Protein AF-0000000069278355 (afdb_homodimer)

Secondary structure (DSSP, 8-state):
----------------------------S--PPPPS-BS-EEEEETTEEEEE--B-SS-B---EEEEETTTTEEEE----S--PPS-BS-EEEEETTEEEEEEEE-SS-EEEEEEEEETTTTEEEE----SBSPPPS-BS-EEEEETTEEEEEEEESSSEEEEEEEEETTTTEEEEPP-TT----/----------------------------S--PPPPS-BS-EEEEETTEEEEE--B-SS-B---EEEEETTTTEEEE----S--PPS-BS-EEEEETTEEEEEEEE-SS-EEEEEEEEETTTTEEEE----SBSPPPS-BS-EEEEETTEEEEEEEESSSEEEEEEEEETTTTEEEEPP-TT----

Organism: Polarella glacialis (NCBI:txid89957)

Sequence (370 aa):
TGAEAEMEVDDGDCGKSSINQWSLVKQTGGCLPPKQRSLHAGIVVGDCLYIFGGYDGSNRVNDFFKFSFKASKWSQLNVAGASPSARDRHVVVNHADKIYIFAGYDGNNRVNDFWQYDTEHEVWTTVEATLGNPPTPRHSHSGVEYDGSMYIFAGYDGNYRSDFHRYNFSQRKWSIVPVKGAVPKTGAEAEMEVDDGDCGKSSINQWSLVKQTGGCLPPKQRSLHAGIVVGDCLYIFGGYDGSNRVNDFFKFSFKASKWSQLNVAGASPSARDRHVVVNHADKIYIFAGYDGNNRVNDFWQYDTEHEVWTTVEATLGNPPTPRHSHSGVEYDGSMYIFAGYDGNYRSDFHRYNFSQRKWSIVPVKGAVPK

Foldseek 3Di:
DDPPPPPPPCPDDPDPPPPPPPPPPPPPQCLDDDAAFPQWEWDDFDQKIKIAWGGRPDATDGWIWI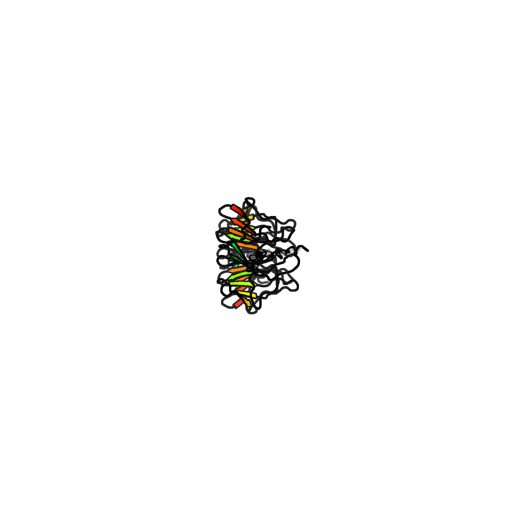AGNVVRTIGTQDAPDDDDARFGQWYWEDDPRKIKIAWGGHPPATDGWIWIADPVVGHIDTQPQPAEDHDARFGNWYWYDDDQKIKTAWGCHPDTGGWIKIAHNVVSHIYTDDDPPPPDD/DDPPPPPPPCPDDPPPPPPPPPPPPPPPQCLDDDAAFPQWEWDDFDQKIKIAWGGRPDATDGWIWIAGNVVRTIGTQDAPDDDDARFGQWYWEDDPRKIKIAWGGHPPATDGWIWIADPVVGHIDTQPQPAEDHDARFGNWYWYDDDQKIKTAWGCHPDTGGWIKIAHNVVSHIYTDDDPPPPDD

Structure (mmCIF, N/CA/C/O backbone):
data_AF-0000000069278355-model_v1
#
loop_
_entity.id
_entity.type
_entity.pdbx_description
1 polymer 'Leucine-zipper-like transcriptional regulator 1'
#
loop_
_atom_site.group_PDB
_atom_site.id
_atom_site.type_symbol
_atom_site.label_atom_id
_atom_site.label_alt_id
_atom_site.label_comp_id
_atom_site.label_asym_id
_atom_site.label_entity_id
_atom_site.label_seq_id
_atom_site.pdbx_PDB_ins_code
_atom_site.Cartn_x
_atom_site.Cartn_y
_atom_site.Cartn_z
_atom_site.occupancy
_atom_site.B_iso_or_equiv
_atom_site.auth_seq_id
_atom_site.auth_comp_id
_atom_site.auth_asym_id
_atom_site.auth_atom_id
_atom_site.pdbx_PDB_model_num
ATOM 1 N N . THR A 1 1 ? 15.453 -97.938 -19.625 1 27.56 1 THR A N 1
ATOM 2 C CA . THR A 1 1 ? 16.203 -96.688 -19.75 1 27.56 1 THR A CA 1
ATOM 3 C C . THR A 1 1 ? 15.484 -95.75 -20.703 1 27.56 1 THR A C 1
ATOM 5 O O . THR A 1 1 ? 16.094 -94.75 -21.172 1 27.56 1 THR A O 1
ATOM 8 N N . GLY A 1 2 ? 14.117 -95.562 -20.609 1 28.69 2 GLY A N 1
ATOM 9 C CA . GLY A 1 2 ? 13.18 -94.875 -21.5 1 28.69 2 GLY A CA 1
ATOM 10 C C . GLY A 1 2 ? 13.359 -93.375 -21.531 1 28.69 2 GLY A C 1
ATOM 11 O O . GLY A 1 2 ? 13.57 -92.75 -20.484 1 28.69 2 GLY A O 1
ATOM 12 N N . ALA A 1 3 ? 13.805 -92.688 -22.656 1 32.28 3 ALA A N 1
ATOM 13 C CA . ALA A 1 3 ? 14.242 -91.375 -23.141 1 32.28 3 ALA A CA 1
ATOM 14 C C . ALA A 1 3 ? 13.125 -90.312 -23.047 1 32.28 3 ALA A C 1
ATOM 16 O O . ALA A 1 3 ? 12.203 -90.312 -23.859 1 32.28 3 ALA A O 1
ATOM 17 N N . GLU A 1 4 ? 12.531 -90 -21.859 1 30.2 4 GLU A N 1
ATOM 18 C CA . GLU A 1 4 ? 11.414 -89.062 -21.75 1 30.2 4 GLU A CA 1
ATOM 19 C C . GLU A 1 4 ? 11.797 -87.625 -22.266 1 30.2 4 GLU A C 1
ATOM 21 O O . GLU A 1 4 ? 12.75 -87.062 -21.766 1 30.2 4 GLU A O 1
ATOM 26 N N . ALA A 1 5 ? 11.602 -87.312 -23.562 1 32.34 5 ALA A N 1
ATOM 27 C CA . ALA A 1 5 ? 11.898 -86.125 -24.344 1 32.34 5 ALA A CA 1
ATOM 28 C C . ALA A 1 5 ? 11.164 -84.938 -23.797 1 32.34 5 ALA A C 1
ATOM 30 O O . ALA A 1 5 ? 9.93 -84.875 -23.844 1 32.34 5 ALA A O 1
ATOM 31 N N . GLU A 1 6 ? 11.586 -84.312 -22.625 1 30.86 6 GLU A N 1
ATOM 32 C CA . GLU A 1 6 ? 10.969 -83.188 -21.953 1 30.86 6 GLU A CA 1
ATOM 33 C C . GLU A 1 6 ? 10.922 -81.938 -22.875 1 30.86 6 GLU A C 1
ATOM 35 O O . GLU A 1 6 ? 11.945 -81.562 -23.438 1 30.86 6 GLU A O 1
ATOM 40 N N . MET A 1 7 ? 9.812 -81.75 -23.609 1 27.75 7 MET A N 1
ATOM 41 C CA . MET A 1 7 ? 9.547 -80.688 -24.562 1 27.75 7 MET A CA 1
ATOM 42 C C . MET A 1 7 ? 9.703 -79.312 -23.906 1 27.75 7 MET A C 1
ATOM 44 O O . MET A 1 7 ? 9.055 -79.062 -22.891 1 27.75 7 MET A O 1
ATOM 48 N N . GLU A 1 8 ? 10.883 -78.625 -23.891 1 29.77 8 GLU A N 1
ATOM 49 C CA . GLU A 1 8 ? 11.227 -77.312 -23.375 1 29.77 8 GLU A CA 1
ATOM 50 C C . GLU A 1 8 ? 10.422 -76.25 -24.094 1 29.77 8 GLU A C 1
ATOM 52 O O . GLU A 1 8 ? 10.516 -76.062 -25.312 1 29.77 8 GLU A O 1
ATOM 57 N N . VAL A 1 9 ? 9.125 -76.062 -23.781 1 31.91 9 VAL A N 1
ATOM 58 C CA . VAL A 1 9 ? 8.289 -75.062 -24.391 1 31.91 9 VAL A CA 1
ATOM 59 C C . VAL A 1 9 ? 8.922 -73.688 -24.188 1 31.91 9 VAL A C 1
ATOM 61 O O . VAL A 1 9 ? 9.32 -73.312 -23.062 1 31.91 9 VAL A O 1
ATOM 64 N N . ASP A 1 10 ? 9.633 -73.125 -25.172 1 27.3 10 ASP A N 1
ATOM 65 C CA . ASP A 1 10 ? 10.25 -71.812 -25.312 1 27.3 10 ASP A CA 1
ATOM 66 C C . ASP A 1 10 ? 9.211 -70.688 -25.156 1 27.3 10 ASP A C 1
ATOM 68 O O . ASP A 1 10 ? 8.359 -70.5 -26.031 1 27.3 10 ASP A O 1
ATOM 72 N N . ASP A 1 11 ? 8.453 -70.625 -24.125 1 30.23 11 ASP A N 1
ATOM 73 C CA . ASP A 1 11 ? 7.445 -69.562 -24.016 1 30.23 11 ASP A CA 1
ATOM 74 C C . ASP A 1 11 ? 8.055 -68.188 -24.281 1 30.23 11 ASP A C 1
ATOM 76 O O . ASP A 1 11 ? 8.969 -67.75 -23.578 1 30.23 11 ASP A O 1
ATOM 80 N N . GLY A 1 12 ? 8.211 -67.812 -25.578 1 27.48 12 GLY A N 1
ATOM 81 C CA . GLY A 1 12 ? 8.688 -66.562 -26.156 1 27.48 12 GLY A CA 1
ATOM 82 C C . GLY A 1 12 ? 8.289 -65.312 -25.344 1 27.48 12 GLY A C 1
ATOM 83 O O . GLY A 1 12 ? 7.469 -65.438 -24.438 1 27.48 12 GLY A O 1
ATOM 84 N N . ASP A 1 13 ? 8.516 -64.125 -26.016 1 27.75 13 ASP A N 1
ATOM 85 C CA . ASP A 1 13 ? 8.844 -62.688 -25.891 1 27.75 13 ASP A CA 1
ATOM 86 C C . ASP A 1 13 ? 7.621 -61.875 -25.453 1 27.75 13 ASP A C 1
ATOM 88 O O . ASP A 1 13 ? 6.641 -61.781 -26.188 1 27.75 13 ASP A O 1
ATOM 92 N N . CYS A 1 14 ? 7.078 -62.062 -24.281 1 27.67 14 CYS A N 1
ATOM 93 C CA . CYS A 1 14 ? 6.055 -61.156 -23.766 1 27.67 14 CYS A CA 1
ATOM 94 C C . CYS A 1 14 ? 6.34 -59.719 -24.172 1 27.67 14 CYS A C 1
ATOM 96 O O . CYS A 1 14 ? 7.457 -59.219 -24 1 27.67 14 CYS A O 1
ATOM 98 N N . GLY A 1 15 ? 5.566 -59.125 -25.141 1 31.34 15 GLY A N 1
ATOM 99 C CA . GLY A 1 15 ? 5.363 -57.75 -25.578 1 31.34 15 GLY A CA 1
ATOM 100 C C . GLY A 1 15 ? 5.43 -56.75 -24.438 1 31.34 15 GLY A C 1
ATOM 101 O O . GLY A 1 15 ? 4.672 -56.875 -23.469 1 31.34 15 GLY A O 1
ATOM 102 N N . LYS A 1 16 ? 6.637 -56.25 -24.078 1 33.38 16 LYS A N 1
ATOM 103 C CA . LYS A 1 16 ? 6.859 -55.125 -23.188 1 33.38 16 LYS A CA 1
ATOM 104 C C . LYS A 1 16 ? 5.863 -54 -23.469 1 33.38 16 LYS A C 1
ATOM 106 O O . LYS A 1 16 ? 5.809 -53.469 -24.578 1 33.38 16 LYS A O 1
ATOM 111 N N . SER A 1 17 ? 4.633 -54.062 -22.984 1 33.22 17 SER A N 1
ATOM 112 C CA . SER A 1 17 ? 3.734 -52.938 -22.922 1 33.22 17 SER A CA 1
ATOM 113 C C . SER A 1 17 ? 4.484 -51.656 -22.531 1 33.22 17 SER A C 1
ATOM 115 O O . SER A 1 17 ? 5.234 -51.656 -21.547 1 33.22 17 SER A O 1
ATOM 117 N N . SER A 1 18 ? 4.863 -50.812 -23.5 1 33.56 18 SER A N 1
ATOM 118 C CA . SER A 1 18 ? 5.301 -49.438 -23.312 1 33.56 18 SER A CA 1
ATOM 119 C C . SER A 1 18 ? 4.441 -48.719 -22.281 1 33.56 18 SER A C 1
ATOM 121 O O . SER A 1 18 ? 3.268 -48.438 -22.531 1 33.56 18 SER A O 1
ATOM 123 N N . ILE A 1 19 ? 4.508 -49.062 -21.016 1 32.47 19 ILE A N 1
ATOM 124 C CA . ILE A 1 19 ? 3.979 -48.125 -20.016 1 32.47 19 ILE A CA 1
ATOM 125 C C . ILE A 1 19 ? 4.238 -46.688 -20.438 1 32.47 19 ILE A C 1
ATOM 127 O O . ILE A 1 19 ? 5.387 -46.312 -20.641 1 32.47 19 ILE A O 1
ATOM 131 N N . ASN A 1 20 ? 3.357 -46.125 -21.266 1 34.84 20 ASN A N 1
ATOM 132 C CA . ASN A 1 20 ? 3.273 -44.688 -21.422 1 34.84 20 ASN A CA 1
ATOM 133 C C . ASN A 1 20 ? 3.549 -43.969 -20.109 1 34.84 20 ASN A C 1
ATOM 135 O O . ASN A 1 20 ? 2.787 -44.094 -19.156 1 34.84 20 ASN A O 1
ATOM 139 N N . GLN A 1 21 ? 4.754 -44.031 -19.703 1 32.97 21 GLN A N 1
ATOM 140 C CA . GLN A 1 21 ? 5.117 -43.062 -18.641 1 32.97 21 GLN A CA 1
ATOM 141 C C . GLN A 1 21 ? 4.441 -41.719 -18.859 1 32.97 21 GLN A C 1
ATOM 143 O O . GLN A 1 21 ? 4.727 -41.031 -19.844 1 32.97 21 GLN A O 1
ATOM 148 N N . TRP A 1 22 ? 3.133 -41.625 -18.734 1 34.38 22 TRP A N 1
ATOM 149 C CA . TRP A 1 22 ? 2.629 -40.25 -18.5 1 34.38 22 TRP A CA 1
ATOM 150 C C . TRP A 1 22 ? 3.643 -39.438 -17.734 1 34.38 22 TRP A C 1
ATOM 152 O O . TRP A 1 22 ? 3.953 -39.719 -16.578 1 34.38 22 TRP A O 1
ATOM 162 N N . SER A 1 23 ? 4.758 -39.156 -18.375 1 33.38 23 SER A N 1
ATOM 163 C CA . SER A 1 23 ? 5.578 -38.094 -17.797 1 33.38 23 SER A CA 1
ATOM 164 C C . SER A 1 23 ? 4.715 -37.062 -17.078 1 33.38 23 SER A C 1
ATOM 166 O O . SER A 1 23 ? 3.777 -36.531 -17.656 1 33.38 23 SER A O 1
ATOM 168 N N . LEU A 1 24 ? 4.34 -37.281 -15.867 1 35.91 24 LEU A N 1
ATOM 169 C CA . LEU A 1 24 ? 3.994 -36.062 -15.117 1 35.91 24 LEU A CA 1
ATOM 170 C C . LEU A 1 24 ? 4.707 -34.844 -15.672 1 35.91 24 LEU A C 1
ATOM 172 O O . LEU A 1 24 ? 5.926 -34.719 -15.531 1 35.91 24 LEU A O 1
ATOM 176 N N . VAL A 1 25 ? 4.449 -34.5 -16.859 1 36 25 VAL A N 1
ATOM 177 C CA . VAL A 1 25 ? 4.895 -33.156 -17.25 1 36 25 VAL A CA 1
ATOM 178 C C . VAL A 1 25 ? 4.922 -32.25 -16.016 1 36 25 VAL A C 1
ATOM 180 O O . VAL A 1 25 ? 3.895 -32.031 -15.367 1 36 25 VAL A O 1
ATOM 183 N N . LYS A 1 26 ? 5.941 -32.312 -15.258 1 38.66 26 LYS A N 1
ATOM 184 C CA . LYS A 1 26 ? 6.203 -31.203 -14.352 1 38.66 26 LYS A CA 1
ATOM 185 C C . LYS A 1 26 ? 5.656 -29.906 -14.914 1 38.66 26 LYS A C 1
ATOM 187 O O . LYS A 1 26 ? 6.016 -29.5 -16.031 1 38.66 26 LYS A O 1
ATOM 192 N N . GLN A 1 27 ? 4.406 -29.703 -14.945 1 38.72 27 GLN A N 1
ATOM 193 C CA . GLN A 1 27 ? 4.016 -28.328 -15.25 1 38.72 27 GLN A CA 1
ATOM 194 C C . GLN A 1 27 ? 5.113 -27.344 -14.852 1 38.72 27 GLN A C 1
ATOM 196 O O . GLN A 1 27 ? 5.266 -27.016 -13.672 1 38.72 27 GLN A O 1
ATOM 201 N N . THR A 1 28 ? 6.305 -27.484 -15.312 1 40.38 28 THR A N 1
ATOM 202 C CA . THR A 1 28 ? 7.492 -26.672 -15.094 1 40.38 28 THR A CA 1
ATOM 203 C C . THR A 1 28 ? 7.109 -25.203 -14.906 1 40.38 28 THR A C 1
ATOM 205 O O . THR A 1 28 ? 7.785 -24.469 -14.18 1 40.38 28 THR A O 1
ATOM 208 N N . GLY A 1 29 ? 6.617 -24.516 -16.047 1 48.16 29 GLY A N 1
ATOM 209 C CA . GLY A 1 29 ? 6.418 -23.078 -15.922 1 48.16 29 GLY A CA 1
ATOM 210 C C . GLY A 1 29 ? 5.457 -22.703 -14.812 1 48.16 29 GLY A C 1
ATOM 211 O O . GLY A 1 29 ? 4.266 -23 -14.891 1 48.16 29 GLY A O 1
ATOM 212 N N . GLY A 1 30 ? 5.859 -22.922 -13.648 1 52.53 30 GLY A N 1
ATOM 213 C CA . GLY A 1 30 ? 5.234 -23 -12.336 1 52.53 30 GLY A CA 1
ATOM 214 C C . GLY A 1 30 ? 4.105 -22 -12.156 1 52.53 30 GLY A C 1
ATOM 215 O O . GLY A 1 30 ? 4.344 -20.797 -12.109 1 52.53 30 GLY A O 1
ATOM 216 N N . CYS A 1 31 ? 3.008 -22.234 -12.773 1 71.19 31 CYS A N 1
ATOM 217 C CA . CYS A 1 31 ? 1.721 -21.562 -12.648 1 71.19 31 CYS A CA 1
ATOM 218 C C . CYS A 1 31 ? 1.221 -21.609 -11.203 1 71.19 31 CYS A C 1
ATOM 220 O O . CYS A 1 31 ? 0.016 -21.547 -10.961 1 71.19 31 CYS A O 1
ATOM 222 N N . LEU A 1 32 ? 2.168 -21.719 -10.344 1 85.06 32 LEU A N 1
ATOM 223 C CA . LEU A 1 32 ? 1.691 -21.797 -8.969 1 85.06 32 LEU A CA 1
ATOM 224 C C . LEU A 1 32 ? 1.562 -20.391 -8.367 1 85.06 32 LEU A C 1
ATOM 226 O O . LEU A 1 32 ? 2.428 -19.547 -8.57 1 85.06 32 LEU A O 1
ATOM 230 N N . PRO A 1 33 ? 0.496 -20.203 -7.746 1 93.19 33 PRO A N 1
ATOM 231 C CA . PRO A 1 33 ? 0.317 -18.922 -7.051 1 93.19 33 PRO A CA 1
ATOM 232 C C . PRO A 1 33 ? 1.274 -18.75 -5.875 1 93.19 33 PRO A C 1
ATOM 234 O O . PRO A 1 33 ? 1.894 -19.734 -5.43 1 93.19 33 PRO A O 1
ATOM 237 N N . PRO A 1 34 ? 1.515 -17.547 -5.512 1 96.5 34 PRO A N 1
ATOM 238 C CA . PRO A 1 34 ? 2.297 -17.344 -4.289 1 96.5 34 PRO A CA 1
ATOM 239 C C . PRO A 1 34 ? 1.729 -18.109 -3.098 1 96.5 34 PRO A C 1
ATOM 241 O O . PRO A 1 34 ? 0.508 -18.234 -2.965 1 96.5 34 PRO A O 1
ATOM 244 N N . LYS A 1 35 ? 2.564 -18.562 -2.215 1 96.88 35 LYS A N 1
ATOM 245 C CA . LYS A 1 35 ? 2.143 -19.172 -0.962 1 96.88 35 LYS A CA 1
ATOM 246 C C . LYS A 1 35 ? 1.562 -18.141 -0.003 1 96.88 35 LYS A C 1
ATOM 248 O O . LYS A 1 35 ? 1.644 -16.938 -0.258 1 96.88 35 LYS A O 1
ATOM 253 N N . GLN A 1 36 ? 1.014 -18.672 1.086 1 98.56 36 GLN A N 1
ATOM 254 C CA . GLN A 1 36 ? 0.403 -17.781 2.074 1 98.56 36 GLN A CA 1
ATOM 255 C C . GLN A 1 36 ? 1.396 -16.734 2.557 1 98.56 36 GLN A C 1
ATOM 257 O O . GLN A 1 36 ? 2.582 -17.016 2.725 1 98.56 36 GLN A O 1
ATOM 262 N N . ARG A 1 37 ? 0.881 -15.508 2.781 1 98.88 37 ARG A N 1
ATOM 263 C CA . ARG A 1 37 ? 1.774 -14.453 3.238 1 98.88 37 ARG A CA 1
ATOM 264 C C . ARG A 1 37 ? 0.985 -13.242 3.729 1 98.88 37 ARG A C 1
ATOM 266 O O . ARG A 1 37 ? -0.207 -13.117 3.439 1 98.88 37 ARG A O 1
ATOM 273 N N . SER A 1 38 ? 1.614 -12.406 4.43 1 98.88 38 SER A N 1
ATOM 274 C CA . SER A 1 38 ? 1.156 -11.086 4.836 1 98.88 38 SER A CA 1
ATOM 275 C C . SER A 1 38 ? 2.27 -10.047 4.707 1 98.88 38 SER A C 1
ATOM 277 O O . SER A 1 38 ? 3.432 -10.406 4.496 1 98.88 38 SER A O 1
ATOM 279 N N . LEU A 1 39 ? 1.903 -8.781 4.672 1 98.88 39 LEU A N 1
ATOM 280 C CA . LEU A 1 39 ? 2.85 -7.672 4.754 1 98.88 39 LEU A CA 1
ATOM 281 C C . LEU A 1 39 ? 3.75 -7.633 3.525 1 98.88 39 LEU A C 1
ATOM 283 O O . LEU A 1 39 ? 4.875 -7.133 3.59 1 98.88 39 LEU A O 1
ATOM 287 N N . HIS A 1 40 ? 3.271 -8.281 2.402 1 98.94 40 HIS A N 1
ATOM 288 C CA . HIS A 1 40 ? 3.881 -8.141 1.083 1 98.94 40 HIS A CA 1
ATOM 289 C C . HIS A 1 40 ? 3.391 -6.875 0.382 1 98.94 40 HIS A C 1
ATOM 291 O O . HIS A 1 40 ? 2.477 -6.207 0.867 1 98.94 40 HIS A O 1
ATOM 297 N N . ALA A 1 41 ? 4.027 -6.523 -0.66 1 98.81 41 ALA A N 1
ATOM 298 C CA . ALA A 1 41 ? 3.576 -5.395 -1.469 1 98.81 41 ALA A CA 1
ATOM 299 C C . ALA A 1 41 ? 3.127 -5.855 -2.852 1 98.81 41 ALA A C 1
ATOM 301 O O . ALA A 1 41 ? 3.676 -6.812 -3.402 1 98.81 41 ALA A O 1
ATOM 302 N N . GLY A 1 42 ? 2.131 -5.234 -3.406 1 98.88 42 GLY A N 1
ATOM 303 C CA . GLY A 1 42 ? 1.609 -5.508 -4.734 1 98.88 42 GLY A CA 1
ATOM 304 C C . GLY A 1 42 ? 1.394 -4.254 -5.562 1 98.88 42 GLY A C 1
ATOM 305 O O . GLY A 1 42 ? 1.004 -3.211 -5.027 1 98.88 42 GLY A O 1
ATOM 306 N N . ILE A 1 43 ? 1.598 -4.387 -6.855 1 98.88 43 ILE A N 1
ATOM 307 C CA . ILE A 1 43 ? 1.435 -3.246 -7.754 1 98.88 43 ILE A CA 1
ATOM 308 C C . ILE A 1 43 ? 1.008 -3.732 -9.133 1 98.88 43 ILE A C 1
ATOM 310 O O . ILE A 1 43 ? 1.406 -4.816 -9.57 1 98.88 43 ILE A O 1
ATOM 314 N N . VAL A 1 44 ? 0.188 -2.936 -9.773 1 98.88 44 VAL A N 1
ATOM 315 C CA . VAL A 1 44 ? -0.18 -3.205 -11.164 1 98.88 44 VAL A CA 1
ATOM 316 C C . VAL A 1 44 ? 0.725 -2.412 -12.102 1 98.88 44 VAL A C 1
ATOM 318 O O . VAL A 1 44 ? 0.942 -1.215 -11.898 1 98.88 44 VAL A O 1
ATOM 321 N N . VAL A 1 45 ? 1.284 -3.039 -13.039 1 98.75 45 VAL A N 1
ATOM 322 C CA . VAL A 1 45 ? 1.978 -2.434 -14.172 1 98.75 45 VAL A CA 1
ATOM 323 C C . VAL A 1 45 ? 1.45 -3.025 -15.477 1 98.75 45 VAL A C 1
ATOM 325 O O . VAL A 1 45 ? 1.558 -4.23 -15.711 1 98.75 45 VAL A O 1
ATOM 328 N N . GLY A 1 46 ? 0.951 -2.145 -16.312 1 97.5 46 GLY A N 1
ATOM 329 C CA . GLY A 1 46 ? 0.246 -2.658 -17.484 1 97.5 46 GLY A CA 1
ATOM 330 C C . GLY A 1 46 ? -0.917 -3.562 -17.125 1 97.5 46 GLY A C 1
ATOM 331 O O . GLY A 1 46 ? -1.798 -3.174 -16.344 1 97.5 46 GLY A O 1
ATOM 332 N N . ASP A 1 47 ? -0.943 -4.82 -17.688 1 98 47 ASP A N 1
ATOM 333 C CA . ASP A 1 47 ? -2.045 -5.754 -17.469 1 98 47 ASP A CA 1
ATOM 334 C C . ASP A 1 47 ? -1.644 -6.867 -16.5 1 98 47 ASP A C 1
ATOM 336 O O . ASP A 1 47 ? -2.182 -7.973 -16.562 1 98 47 ASP A O 1
ATOM 340 N N . CYS A 1 48 ? -0.677 -6.48 -15.648 1 98.56 48 CYS A N 1
ATOM 341 C CA . CYS A 1 48 ? -0.196 -7.516 -14.742 1 98.56 48 CYS A CA 1
ATOM 342 C C . CYS A 1 48 ? -0.125 -6.996 -13.312 1 98.56 48 CYS A C 1
ATOM 344 O O . CYS A 1 48 ? 0.19 -5.828 -13.086 1 98.56 48 CYS A O 1
ATOM 346 N N . LEU A 1 49 ? -0.416 -7.91 -12.406 1 98.69 49 LEU A N 1
ATOM 347 C CA . LEU A 1 49 ? -0.161 -7.699 -10.992 1 98.69 49 LEU A CA 1
ATOM 348 C C . LEU A 1 49 ? 1.167 -8.328 -10.578 1 98.69 49 LEU A C 1
ATOM 350 O O . LEU A 1 49 ? 1.442 -9.484 -10.906 1 98.69 49 LEU A O 1
ATOM 354 N N . TYR A 1 50 ? 1.988 -7.539 -9.891 1 98.81 50 TYR A N 1
ATOM 355 C CA . TYR A 1 50 ? 3.242 -8.039 -9.328 1 98.81 50 TYR A CA 1
ATOM 356 C C . TYR A 1 50 ? 3.188 -8.062 -7.809 1 98.81 50 TYR A C 1
ATOM 358 O O . TYR A 1 50 ? 2.707 -7.117 -7.18 1 98.81 50 TYR A O 1
ATOM 366 N N . ILE A 1 51 ? 3.602 -9.141 -7.211 1 98.69 51 ILE A N 1
ATOM 367 C CA . ILE A 1 51 ? 3.639 -9.328 -5.766 1 98.69 51 ILE A CA 1
ATOM 368 C C . ILE A 1 51 ? 5.062 -9.648 -5.32 1 98.69 51 ILE A C 1
ATOM 370 O O . ILE A 1 51 ? 5.703 -10.547 -5.879 1 98.69 51 ILE A O 1
ATOM 374 N N . PHE A 1 52 ? 5.582 -8.961 -4.332 1 98.75 52 PHE A N 1
ATOM 375 C CA . PHE A 1 52 ? 6.93 -9.219 -3.846 1 98.75 52 PHE A CA 1
ATOM 376 C C . PHE A 1 52 ? 6.945 -9.328 -2.326 1 98.75 52 PHE A C 1
ATOM 378 O O . PHE A 1 52 ? 6.367 -8.492 -1.631 1 98.75 52 PHE A O 1
ATOM 385 N N . GLY A 1 53 ? 7.598 -10.344 -1.847 1 98.81 53 GLY A N 1
ATOM 386 C CA . GLY A 1 53 ? 8.008 -10.461 -0.457 1 98.81 53 GLY A CA 1
ATOM 387 C C . GLY A 1 53 ? 6.855 -10.734 0.486 1 98.81 53 GLY A C 1
ATOM 388 O O . GLY A 1 53 ? 5.875 -11.383 0.103 1 98.81 53 GLY A O 1
ATOM 389 N N . GLY A 1 54 ? 7.055 -10.359 1.743 1 98.88 54 GLY A N 1
ATOM 390 C CA . GLY A 1 54 ? 6.102 -10.602 2.814 1 98.88 54 GLY A CA 1
ATOM 391 C C . GLY A 1 54 ? 6.59 -11.609 3.83 1 98.88 54 GLY A C 1
ATOM 392 O O . GLY A 1 54 ? 7.777 -11.945 3.861 1 98.88 54 GLY A O 1
ATOM 393 N N . TYR A 1 55 ? 5.699 -11.898 4.641 1 98.88 55 TYR A N 1
ATOM 394 C CA . TYR A 1 55 ? 5.922 -12.867 5.711 1 98.88 55 TYR A CA 1
ATOM 395 C C . TYR A 1 55 ? 4.977 -14.055 5.582 1 98.88 55 TYR A C 1
ATOM 397 O O . TYR A 1 55 ? 3.756 -13.875 5.523 1 98.88 55 TYR A O 1
ATOM 405 N N . ASP A 1 56 ? 5.52 -15.281 5.617 1 98.25 56 ASP A N 1
ATOM 406 C CA . ASP A 1 56 ? 4.688 -16.438 5.281 1 98.25 56 ASP A CA 1
ATOM 407 C C . ASP A 1 56 ? 4.25 -17.188 6.543 1 98.25 56 ASP A C 1
ATOM 409 O O . ASP A 1 56 ? 3.689 -18.281 6.461 1 98.25 56 ASP A O 1
ATOM 413 N N . GLY A 1 57 ? 4.484 -16.609 7.676 1 98 57 GLY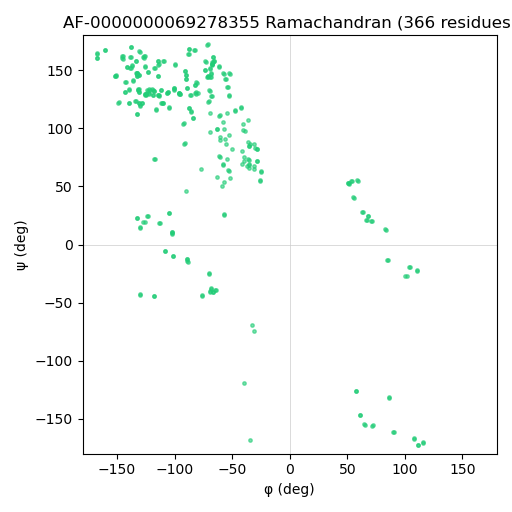 A N 1
ATOM 414 C CA . GLY A 1 57 ? 4.156 -17.234 8.945 1 98 57 GLY A CA 1
ATOM 415 C C . GLY A 1 57 ? 5.371 -17.781 9.672 1 98 57 GLY A C 1
ATOM 416 O O . GLY A 1 57 ? 5.324 -18.016 10.883 1 98 57 GLY A O 1
ATOM 417 N N . SER A 1 58 ? 6.422 -17.984 8.945 1 97.81 58 SER A N 1
ATOM 418 C CA . SER A 1 58 ? 7.66 -18.5 9.516 1 97.81 58 SER A CA 1
ATOM 419 C C . SER A 1 58 ? 8.859 -17.641 9.094 1 97.81 58 SER A C 1
ATOM 421 O O . SER A 1 58 ? 9.719 -17.328 9.914 1 97.81 58 SER A O 1
ATOM 423 N N . ASN A 1 59 ? 8.859 -17.297 7.863 1 97.5 59 ASN A N 1
ATOM 424 C CA . ASN A 1 59 ? 9.984 -16.547 7.301 1 97.5 59 ASN A CA 1
ATOM 425 C C . ASN A 1 59 ? 9.516 -15.359 6.473 1 97.5 59 ASN A C 1
ATOM 427 O O . ASN A 1 59 ? 8.43 -15.398 5.879 1 97.5 59 ASN A O 1
ATOM 431 N N . ARG A 1 60 ? 10.375 -14.312 6.539 1 98.69 60 ARG A N 1
ATOM 432 C CA . ARG A 1 60 ? 10.258 -13.359 5.438 1 98.69 60 ARG A CA 1
ATOM 433 C C . ARG A 1 60 ? 10.719 -13.977 4.125 1 98.69 60 ARG A C 1
ATOM 435 O O . ARG A 1 60 ? 11.648 -14.789 4.109 1 98.69 60 ARG A O 1
ATOM 442 N N . VAL A 1 61 ? 10.117 -13.562 3.041 1 98.44 61 VAL A N 1
ATOM 443 C CA . VAL A 1 61 ? 10.445 -14.156 1.75 1 98.44 61 VAL A CA 1
ATOM 444 C C . VAL A 1 61 ? 10.789 -13.055 0.749 1 98.44 61 VAL A C 1
ATOM 446 O O . VAL A 1 61 ? 10.484 -11.883 0.978 1 98.44 61 VAL A O 1
ATOM 449 N N . ASN A 1 62 ? 11.453 -13.438 -0.316 1 98.25 62 ASN A N 1
ATOM 450 C CA . ASN A 1 62 ? 11.766 -12.492 -1.384 1 98.25 62 ASN A CA 1
ATOM 451 C C . ASN A 1 62 ? 11.312 -13.016 -2.744 1 98.25 62 ASN A C 1
ATOM 453 O O . ASN A 1 62 ? 11.859 -12.617 -3.777 1 98.25 62 ASN A O 1
ATOM 457 N N . ASP A 1 63 ? 10.406 -13.969 -2.727 1 97.56 63 ASP A N 1
ATOM 458 C CA . ASP A 1 63 ? 9.898 -14.43 -4.016 1 97.56 63 ASP A CA 1
ATOM 459 C C . ASP A 1 63 ? 9.078 -13.328 -4.699 1 97.56 63 ASP A C 1
ATOM 461 O O . ASP A 1 63 ? 8.641 -12.383 -4.047 1 97.56 63 ASP A O 1
ATOM 465 N N . PHE A 1 64 ? 9.039 -13.445 -5.941 1 98.06 64 PHE A N 1
ATOM 466 C CA . PHE A 1 64 ? 8.477 -12.438 -6.832 1 98.06 64 PHE A CA 1
ATOM 467 C C . PHE A 1 64 ? 7.578 -13.086 -7.879 1 98.06 64 PHE A C 1
ATOM 469 O O . PHE A 1 64 ? 8.008 -14 -8.586 1 98.06 64 PHE A O 1
ATOM 476 N N . PHE A 1 65 ? 6.293 -12.617 -7.91 1 97.75 65 PHE A N 1
ATOM 477 C CA . PHE A 1 65 ? 5.309 -13.242 -8.781 1 97.75 65 PHE A CA 1
ATOM 478 C C . PHE A 1 65 ? 4.648 -12.203 -9.68 1 97.75 65 PHE A C 1
ATOM 480 O O . PHE A 1 65 ? 4.57 -11.023 -9.328 1 97.75 65 PHE A O 1
ATOM 487 N N . LYS A 1 66 ? 4.238 -12.695 -10.742 1 97.75 66 LYS A N 1
ATOM 488 C CA . LYS A 1 66 ? 3.432 -11.938 -11.695 1 97.75 66 LYS A CA 1
ATOM 489 C C . LYS A 1 66 ? 2.117 -12.648 -11.984 1 97.75 66 LYS A C 1
ATOM 491 O O . LYS A 1 66 ? 2.094 -13.875 -12.172 1 97.75 66 LYS A O 1
ATOM 496 N N . PHE A 1 67 ? 1.04 -11.914 -11.938 1 97.81 67 PHE A N 1
ATOM 497 C CA . PHE A 1 67 ? -0.253 -12.398 -12.406 1 97.81 67 PHE A CA 1
ATOM 498 C C . PHE A 1 67 ? -0.688 -11.664 -13.664 1 97.81 67 PHE A C 1
ATOM 500 O O . PHE A 1 67 ? -0.838 -10.445 -13.656 1 97.81 67 PHE A O 1
ATOM 507 N N . SER A 1 68 ? -0.917 -12.445 -14.734 1 97.25 68 SER A N 1
ATOM 508 C CA . SER A 1 68 ? -1.493 -11.883 -15.953 1 97.25 68 SER A CA 1
ATOM 509 C C . SER A 1 68 ? -3.018 -11.859 -15.883 1 97.25 68 SER A C 1
ATOM 511 O O . SER A 1 68 ? -3.658 -12.914 -15.859 1 97.25 68 SER A O 1
ATOM 513 N N . PHE A 1 69 ? -3.58 -10.664 -15.859 1 97.06 69 PHE A N 1
ATOM 514 C CA . PHE A 1 69 ? -5.031 -10.555 -15.781 1 97.06 69 PHE A CA 1
ATOM 515 C C . PHE A 1 69 ? -5.684 -11.148 -17.016 1 97.06 69 PHE A C 1
ATOM 517 O O . PHE A 1 69 ? -6.738 -11.781 -16.938 1 97.06 69 PHE A O 1
ATOM 524 N N . LYS A 1 70 ? -5.082 -10.922 -18.109 1 95.56 70 LYS A N 1
ATOM 525 C CA . LYS A 1 70 ? -5.629 -11.438 -19.359 1 95.56 70 LYS A CA 1
ATOM 526 C C . LYS A 1 70 ? -5.57 -12.961 -19.391 1 95.56 70 LYS A C 1
ATOM 528 O O . LYS A 1 70 ? -6.547 -13.617 -19.781 1 95.56 70 LYS A O 1
ATOM 533 N N . ALA A 1 71 ? -4.477 -13.508 -18.922 1 94.19 71 ALA A N 1
ATOM 534 C CA . ALA A 1 71 ? -4.297 -14.953 -18.969 1 94.19 71 ALA A CA 1
ATOM 535 C C . ALA A 1 71 ? -4.852 -15.625 -17.719 1 94.19 71 ALA A C 1
ATOM 537 O O . ALA A 1 71 ? -5.008 -16.844 -17.688 1 94.19 71 ALA A O 1
ATOM 538 N N . SER A 1 72 ? -5.145 -14.867 -16.75 1 94.62 72 SER A N 1
ATOM 539 C CA . SER A 1 72 ? -5.566 -15.383 -15.453 1 94.62 72 SER A CA 1
ATOM 540 C C . SER A 1 72 ? -4.586 -16.422 -14.93 1 94.62 72 SER A C 1
ATOM 542 O O . SER A 1 72 ? -4.992 -17.516 -14.539 1 94.62 72 SER A O 1
ATOM 544 N N . LYS A 1 73 ? -3.326 -16 -14.906 1 95.31 73 LYS A N 1
ATOM 545 C CA . LYS A 1 73 ? -2.275 -16.953 -14.555 1 95.31 73 LYS A CA 1
ATOM 546 C C . LYS A 1 73 ? -1.184 -16.281 -13.719 1 95.31 73 LYS A C 1
ATOM 548 O O . LYS A 1 73 ? -0.775 -15.164 -14.008 1 95.31 73 LYS A O 1
ATOM 553 N N . TRP A 1 74 ? -0.769 -17.078 -12.734 1 96.5 74 TRP A N 1
ATOM 554 C CA . TRP A 1 74 ? 0.401 -16.703 -11.953 1 96.5 74 TRP A CA 1
ATOM 555 C C . TRP A 1 74 ? 1.678 -17.266 -12.57 1 96.5 74 TRP A C 1
ATOM 557 O O . TRP A 1 74 ? 1.683 -18.375 -13.094 1 96.5 74 TRP A O 1
ATOM 567 N N . SER A 1 75 ? 2.74 -16.5 -12.43 1 94.88 75 SER A N 1
ATOM 568 C CA . SER A 1 75 ? 4.094 -16.953 -12.734 1 94.88 75 SER A CA 1
ATOM 569 C C . SER A 1 75 ? 5.09 -16.453 -11.695 1 94.88 75 SER A C 1
ATOM 571 O O . SER A 1 75 ? 5.035 -15.281 -11.281 1 94.88 75 SER A O 1
ATOM 573 N N . GLN A 1 76 ? 5.891 -17.375 -11.273 1 95.25 76 GLN A N 1
ATOM 574 C CA . GLN A 1 76 ? 6.992 -16.922 -10.438 1 95.25 76 GLN A CA 1
ATOM 575 C C . GLN A 1 76 ? 8.133 -16.344 -11.281 1 95.25 76 GLN A C 1
ATOM 577 O O . GLN A 1 76 ? 8.555 -16.969 -12.258 1 95.25 76 GLN A O 1
ATOM 582 N N . LEU A 1 77 ? 8.57 -15.188 -10.906 1 95.56 77 LEU A N 1
ATOM 583 C CA . LEU A 1 77 ? 9.68 -14.547 -11.617 1 95.56 77 LEU A CA 1
ATOM 584 C C . LEU A 1 77 ? 11.008 -14.898 -10.969 1 95.56 77 LEU A C 1
ATOM 586 O O . LEU A 1 77 ? 11.305 -14.445 -9.852 1 95.56 77 LEU A O 1
ATOM 590 N N . ASN A 1 78 ? 11.703 -15.766 -11.602 1 90.5 78 ASN A N 1
ATOM 591 C CA . ASN A 1 78 ? 13.039 -16.125 -11.148 1 90.5 78 ASN A CA 1
ATOM 592 C C . ASN A 1 78 ? 14.109 -15.258 -11.805 1 90.5 78 ASN A C 1
ATOM 594 O O . ASN A 1 78 ? 14.703 -15.656 -12.805 1 90.5 78 ASN A O 1
ATOM 598 N N . VAL A 1 79 ? 14.359 -14.188 -11.234 1 87.5 79 VAL A N 1
ATOM 599 C CA . VAL A 1 79 ? 15.25 -13.203 -11.828 1 87.5 79 VAL A CA 1
ATOM 600 C C . VAL A 1 79 ? 16.703 -13.523 -11.453 1 87.5 79 VAL A C 1
ATOM 602 O O . VAL A 1 79 ? 17.016 -13.711 -10.273 1 87.5 79 VAL A O 1
ATOM 605 N N . ALA A 1 80 ? 17.469 -13.57 -12.461 1 88.38 80 ALA A N 1
ATOM 606 C CA . ALA A 1 80 ? 18.891 -13.844 -12.242 1 88.38 80 ALA A CA 1
ATOM 607 C C . ALA A 1 80 ? 19.594 -12.633 -11.641 1 88.38 80 ALA A C 1
ATOM 609 O O . ALA A 1 80 ? 19.203 -11.492 -11.891 1 88.38 80 ALA A O 1
ATOM 610 N N . GLY A 1 81 ? 20.625 -12.883 -10.867 1 91.88 81 GLY A N 1
ATOM 611 C CA . GLY A 1 81 ? 21.422 -11.805 -10.312 1 91.88 81 GLY A CA 1
ATOM 612 C C . GLY A 1 81 ? 20.922 -11.328 -8.961 1 91.88 81 GLY A C 1
ATOM 613 O O . GLY A 1 81 ? 20.234 -12.062 -8.258 1 91.88 81 GLY A O 1
ATOM 614 N N . ALA A 1 82 ? 21.375 -10.133 -8.641 1 94.56 82 ALA A N 1
ATOM 615 C CA . ALA A 1 82 ? 21.016 -9.578 -7.34 1 94.56 82 ALA A CA 1
ATOM 616 C C . ALA A 1 82 ? 19.547 -9.188 -7.297 1 94.56 82 ALA A C 1
ATOM 618 O O . ALA A 1 82 ? 18.969 -8.781 -8.312 1 94.56 82 ALA A O 1
ATOM 619 N N . SER A 1 83 ? 18.938 -9.344 -6.188 1 97.12 83 SER A N 1
ATOM 620 C CA . SER A 1 83 ? 17.562 -8.977 -5.926 1 97.12 83 SER A CA 1
ATOM 621 C C . SER A 1 83 ? 17.375 -8.492 -4.492 1 97.12 83 SER A C 1
ATOM 623 O O . SER A 1 83 ? 18.25 -8.695 -3.646 1 97.12 83 SER A O 1
ATOM 625 N N . PRO A 1 84 ? 16.281 -7.812 -4.262 1 97.88 84 PRO A N 1
ATOM 626 C CA . PRO A 1 84 ? 16.062 -7.41 -2.869 1 97.88 84 PRO A CA 1
ATOM 627 C C . PRO A 1 84 ? 16.031 -8.602 -1.912 1 97.88 84 PRO A C 1
ATOM 629 O O . PRO A 1 84 ? 15.555 -9.68 -2.277 1 97.88 84 PRO A O 1
ATOM 632 N N . SER A 1 85 ? 16.484 -8.398 -0.731 1 97.88 85 SER A N 1
ATOM 633 C CA . SER A 1 85 ? 16.422 -9.43 0.301 1 97.88 85 SER A CA 1
ATOM 634 C C . SER A 1 85 ? 14.977 -9.727 0.702 1 97.88 85 SER A C 1
ATOM 636 O O . SER A 1 85 ? 14.078 -8.93 0.43 1 97.88 85 SER A O 1
ATOM 638 N N . ALA A 1 86 ? 14.859 -10.891 1.31 1 98.69 86 ALA A N 1
ATOM 639 C CA . ALA A 1 86 ? 13.57 -11.172 1.944 1 98.69 86 ALA A CA 1
ATOM 640 C C . ALA A 1 86 ? 13.18 -10.062 2.91 1 98.69 86 ALA A C 1
ATOM 642 O O . ALA A 1 86 ? 14.008 -9.578 3.682 1 98.69 86 ALA A O 1
ATOM 643 N N . ARG A 1 87 ? 11.867 -9.656 2.818 1 98.94 87 ARG A N 1
ATOM 644 C CA . ARG A 1 87 ? 11.461 -8.539 3.672 1 98.94 87 ARG A CA 1
ATOM 645 C C . ARG A 1 87 ? 9.945 -8.406 3.709 1 98.94 87 ARG A C 1
ATOM 647 O O . ARG A 1 87 ? 9.25 -8.969 2.859 1 98.94 87 ARG A O 1
ATOM 654 N N . ASP A 1 88 ? 9.477 -7.746 4.676 1 98.94 88 ASP A N 1
ATOM 655 C CA . ASP A 1 88 ? 8.086 -7.309 4.766 1 98.94 88 ASP A CA 1
ATOM 656 C C . ASP A 1 88 ? 8 -5.828 5.121 1 98.94 88 ASP A C 1
ATOM 658 O O . ASP A 1 88 ? 9.023 -5.164 5.285 1 98.94 88 ASP A O 1
ATOM 662 N N . ARG A 1 89 ? 6.785 -5.27 4.941 1 98.94 89 ARG A N 1
ATOM 663 C CA . ARG A 1 89 ? 6.473 -3.9 5.34 1 98.94 89 ARG A CA 1
ATOM 664 C C . ARG A 1 89 ? 7.316 -2.896 4.562 1 98.94 89 ARG A C 1
ATOM 666 O O . ARG A 1 89 ? 7.73 -1.872 5.109 1 98.94 89 ARG A O 1
ATOM 673 N N . HIS A 1 90 ? 7.742 -3.236 3.311 1 98.94 90 HIS A N 1
ATOM 674 C CA . HIS A 1 90 ? 8.297 -2.32 2.32 1 98.94 90 HIS A CA 1
ATOM 675 C C . HIS A 1 90 ? 7.191 -1.695 1.471 1 98.94 90 HIS A C 1
ATOM 677 O O . HIS A 1 90 ? 6.031 -2.104 1.554 1 98.94 90 HIS A O 1
ATOM 683 N N . VAL A 1 91 ? 7.539 -0.655 0.692 1 98.81 91 VAL A N 1
ATOM 684 C CA . VAL A 1 91 ? 6.57 -0.09 -0.243 1 98.81 91 VAL A CA 1
ATOM 685 C C . VAL A 1 91 ? 6.98 -0.429 -1.676 1 98.81 91 VAL A C 1
ATOM 687 O O . VAL A 1 91 ? 8.141 -0.747 -1.938 1 98.81 91 VAL A O 1
ATOM 690 N N . VAL A 1 92 ? 6.02 -0.382 -2.529 1 98.94 92 VAL A N 1
ATOM 691 C CA . VAL A 1 92 ? 6.207 -0.567 -3.963 1 98.94 92 VAL A CA 1
ATOM 692 C C . VAL A 1 92 ? 5.492 0.546 -4.727 1 98.94 92 VAL A C 1
ATOM 694 O O . VAL A 1 92 ? 4.387 0.951 -4.355 1 98.94 92 VAL A O 1
ATOM 697 N N . VAL A 1 93 ? 6.152 1.126 -5.695 1 98.88 93 VAL A N 1
ATOM 698 C CA . VAL A 1 93 ? 5.523 2.094 -6.59 1 98.88 93 VAL A CA 1
ATOM 699 C C . VAL A 1 93 ? 5.887 1.771 -8.039 1 98.88 93 VAL A C 1
ATOM 701 O O . VAL A 1 93 ? 6.824 1.014 -8.297 1 98.88 93 VAL A O 1
ATOM 704 N N . ASN A 1 94 ? 5.086 2.244 -8.906 1 98.81 94 ASN A N 1
ATOM 705 C CA . ASN A 1 94 ? 5.344 2.188 -10.344 1 98.81 94 ASN A CA 1
ATOM 706 C C . ASN A 1 94 ? 5.719 3.559 -10.898 1 98.81 94 ASN A C 1
ATOM 708 O O . ASN A 1 94 ? 5.059 4.555 -10.602 1 98.81 94 ASN A O 1
ATOM 712 N N . HIS A 1 95 ? 6.781 3.613 -11.625 1 98.56 95 HIS A N 1
ATOM 713 C CA . HIS A 1 95 ? 7.168 4.789 -12.398 1 98.56 95 HIS A CA 1
ATOM 714 C C . HIS A 1 95 ? 7.719 4.391 -13.766 1 98.56 95 HIS A C 1
ATOM 716 O O . HIS A 1 95 ? 8.664 3.605 -13.852 1 98.56 95 HIS A O 1
ATOM 722 N N . ALA A 1 96 ? 7.051 4.914 -14.82 1 97.69 96 ALA A N 1
ATOM 723 C CA . ALA A 1 96 ? 7.484 4.676 -16.188 1 97.69 96 ALA A CA 1
ATOM 724 C C . ALA A 1 96 ? 7.586 3.18 -16.484 1 97.69 96 ALA A C 1
ATOM 726 O O . ALA A 1 96 ? 8.586 2.715 -17.031 1 97.69 96 ALA A O 1
ATOM 727 N N . ASP A 1 97 ? 6.684 2.373 -16.016 1 97.5 97 ASP A N 1
ATOM 728 C CA . ASP A 1 97 ? 6.508 0.948 -16.281 1 97.5 97 ASP A CA 1
ATOM 729 C C . ASP A 1 97 ? 7.609 0.129 -15.609 1 97.5 97 ASP A C 1
ATOM 731 O O . ASP A 1 97 ? 7.895 -0.995 -16.031 1 97.5 97 ASP A O 1
ATOM 735 N N . LYS A 1 98 ? 8.195 0.736 -14.656 1 98.5 98 LYS A N 1
ATOM 736 C CA . LYS A 1 98 ? 9.133 0.019 -13.797 1 98.5 98 LYS A CA 1
ATOM 737 C C . LYS A 1 98 ? 8.602 -0.081 -12.367 1 98.5 98 LYS A C 1
ATOM 739 O O . LYS A 1 98 ? 7.781 0.739 -11.945 1 98.5 98 LYS A O 1
ATOM 744 N N . ILE A 1 99 ? 9.078 -1.094 -11.711 1 98.81 99 ILE A N 1
ATOM 745 C CA . ILE A 1 99 ? 8.664 -1.32 -10.328 1 98.81 99 ILE A CA 1
ATOM 746 C C . ILE A 1 99 ? 9.789 -0.931 -9.383 1 98.81 99 ILE A C 1
ATOM 748 O O . ILE A 1 99 ? 10.945 -1.318 -9.586 1 98.81 99 ILE A O 1
ATOM 752 N N . TYR A 1 100 ? 9.461 -0.154 -8.375 1 98.81 100 TYR A N 1
ATOM 753 C CA . TYR A 1 100 ? 10.438 0.261 -7.379 1 98.81 100 TYR A CA 1
ATOM 754 C C . TYR A 1 100 ? 10.039 -0.226 -5.988 1 98.81 100 TYR A C 1
ATOM 756 O O . TYR A 1 100 ? 8.883 -0.09 -5.586 1 98.81 100 TYR A O 1
ATOM 764 N N . ILE A 1 101 ? 10.93 -0.778 -5.281 1 98.69 101 ILE A N 1
ATOM 765 C CA . ILE A 1 101 ? 10.742 -1.234 -3.906 1 98.69 101 ILE A CA 1
ATOM 766 C C . ILE A 1 101 ? 11.688 -0.471 -2.979 1 98.69 101 ILE A C 1
ATOM 768 O O . ILE A 1 101 ? 12.875 -0.329 -3.27 1 98.69 101 ILE A O 1
ATOM 772 N N . PHE A 1 102 ? 11.148 0.001 -1.933 1 98.62 102 PHE A N 1
ATOM 773 C CA . PHE A 1 102 ? 11.969 0.77 -1.003 1 98.62 102 PHE A CA 1
ATOM 774 C C . PHE A 1 102 ? 11.766 0.281 0.427 1 98.62 102 PHE A C 1
ATOM 776 O O . PHE A 1 102 ? 10.633 0.077 0.867 1 98.62 102 PHE A O 1
ATOM 783 N N . ALA A 1 103 ? 12.922 0.028 1.157 1 98.62 103 ALA A N 1
ATOM 784 C CA . ALA A 1 103 ? 13.031 -0.179 2.6 1 98.62 103 ALA A CA 1
ATOM 785 C C . ALA A 1 103 ? 12.305 -1.451 3.027 1 98.62 103 ALA A C 1
ATOM 787 O O . ALA A 1 103 ? 12.328 -2.455 2.312 1 98.62 103 ALA A O 1
ATOM 788 N N . GLY A 1 104 ? 11.891 -1.515 4.254 1 98.88 104 GLY A N 1
ATOM 789 C CA . GLY A 1 104 ? 11.289 -2.705 4.828 1 98.88 104 GLY A CA 1
ATOM 790 C C . GLY A 1 104 ? 12.102 -3.305 5.957 1 98.88 104 GLY A C 1
ATOM 791 O O . GLY A 1 104 ? 13.008 -2.658 6.484 1 98.88 104 GLY A O 1
ATOM 792 N N . TYR A 1 105 ? 11.641 -4.461 6.309 1 98.88 105 TYR A N 1
ATOM 793 C CA . TYR A 1 105 ? 12.266 -5.215 7.387 1 98.88 105 TYR A CA 1
ATOM 794 C C . TYR A 1 105 ? 12.656 -6.617 6.922 1 98.88 105 TYR A C 1
ATOM 796 O O . TYR A 1 105 ? 11.812 -7.359 6.406 1 98.88 105 TYR A O 1
ATOM 804 N N . ASP A 1 106 ? 13.906 -7.012 7.152 1 98.12 106 ASP A N 1
ATOM 805 C CA . ASP A 1 106 ? 14.367 -8.273 6.578 1 98.12 106 ASP A CA 1
ATOM 806 C C . ASP A 1 106 ? 14.398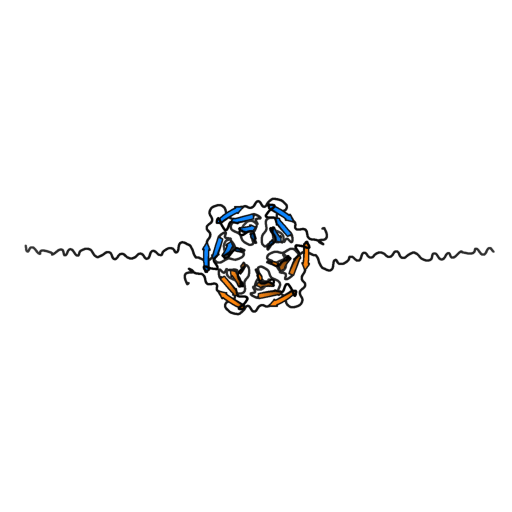 -9.383 7.629 1 98.12 106 ASP A C 1
ATOM 808 O O . ASP A 1 106 ? 14.898 -10.477 7.367 1 98.12 106 ASP A O 1
ATOM 812 N N . GLY A 1 107 ? 13.844 -9.164 8.789 1 96.62 107 GLY A N 1
ATOM 813 C CA . GLY A 1 107 ? 13.844 -10.125 9.875 1 96.62 107 GLY A CA 1
ATOM 814 C C . GLY A 1 107 ? 14.891 -9.844 10.93 1 96.62 107 GLY A C 1
ATOM 815 O O . GLY A 1 107 ? 14.742 -10.242 12.086 1 96.62 107 GLY A O 1
ATOM 816 N N . ASN A 1 108 ? 15.906 -9.227 10.523 1 97.38 108 ASN A N 1
ATOM 817 C CA . ASN A 1 108 ? 17 -8.875 11.43 1 97.38 108 ASN A CA 1
ATOM 818 C C . ASN A 1 108 ? 17.172 -7.359 11.523 1 97.38 108 ASN A C 1
ATOM 820 O O . ASN A 1 108 ? 17.344 -6.82 12.617 1 97.38 108 ASN A O 1
ATOM 824 N N . ASN A 1 109 ? 17.125 -6.738 10.398 1 98.06 109 ASN A N 1
ATOM 825 C CA . ASN A 1 109 ? 17.359 -5.301 10.312 1 98.06 109 ASN A CA 1
ATOM 826 C C . ASN A 1 109 ? 16.281 -4.602 9.508 1 98.06 109 ASN A C 1
ATOM 828 O O . ASN A 1 109 ? 15.742 -5.172 8.555 1 98.06 109 ASN A O 1
ATOM 832 N N . ARG A 1 110 ? 15.984 -3.348 9.945 1 98.56 110 ARG A N 1
ATOM 833 C CA . ARG A 1 110 ? 15.352 -2.424 9.016 1 98.56 110 ARG A CA 1
ATOM 834 C C . ARG A 1 110 ? 16.312 -2.016 7.906 1 98.56 110 ARG A C 1
ATOM 836 O O . ARG A 1 110 ? 17.5 -1.842 8.148 1 98.56 110 ARG A O 1
ATOM 843 N N . VAL A 1 111 ? 15.797 -1.84 6.742 1 98 111 VAL A N 1
ATOM 844 C CA . VAL A 1 111 ? 16.672 -1.475 5.629 1 98 111 VAL A CA 1
ATOM 845 C C . VAL A 1 111 ? 16.141 -0.21 4.957 1 98 111 VAL A C 1
ATOM 847 O O . VAL A 1 111 ? 15 0.198 5.191 1 98 111 VAL A O 1
ATOM 850 N N . ASN A 1 112 ? 16.953 0.474 4.184 1 97.5 112 ASN A N 1
ATOM 851 C CA . ASN A 1 112 ? 16.547 1.603 3.35 1 97.5 112 ASN A CA 1
ATOM 852 C C . ASN A 1 112 ? 17.094 1.474 1.931 1 97.5 112 ASN A C 1
ATOM 854 O O . ASN A 1 112 ? 17.359 2.479 1.268 1 97.5 112 ASN A O 1
ATOM 858 N N . ASP A 1 113 ? 17.391 0.21 1.575 1 97.12 113 ASP A N 1
ATOM 859 C CA . ASP A 1 113 ? 17.812 0.002 0.193 1 97.12 113 ASP A CA 1
ATOM 860 C C . ASP A 1 113 ? 16.672 0.265 -0.777 1 97.12 113 ASP A C 1
ATOM 862 O O . ASP A 1 113 ? 15.5 0.239 -0.385 1 97.12 113 ASP A O 1
ATOM 866 N N . PHE A 1 114 ? 17.031 0.582 -1.93 1 98.38 114 PHE A N 1
ATOM 867 C CA . PHE A 1 114 ? 16.156 1.015 -3.002 1 98.38 114 PHE A CA 1
ATOM 868 C C . PHE A 1 114 ? 16.438 0.241 -4.285 1 98.38 114 PHE A C 1
ATOM 870 O O . PHE A 1 114 ? 17.547 0.261 -4.793 1 98.38 114 PHE A O 1
ATOM 877 N N . TRP A 1 115 ? 15.391 -0.485 -4.777 1 98.5 115 TRP A N 1
ATOM 878 C CA . TRP A 1 115 ? 15.555 -1.376 -5.922 1 98.5 115 TRP A CA 1
ATOM 879 C C . TRP A 1 115 ? 14.586 -1.011 -7.043 1 98.5 115 TRP A C 1
ATOM 881 O O . TRP A 1 115 ? 13.484 -0.522 -6.785 1 98.5 115 TRP A O 1
ATOM 891 N N . GLN A 1 116 ? 15.062 -1.269 -8.234 1 98.31 116 GLN A N 1
ATOM 892 C CA . GLN A 1 116 ? 14.242 -1.118 -9.438 1 98.31 116 GLN A CA 1
ATOM 893 C C . GLN A 1 116 ? 14.156 -2.432 -10.211 1 98.31 116 GLN A C 1
ATOM 895 O O . GLN A 1 116 ? 15.156 -3.139 -10.352 1 98.31 116 GLN A O 1
ATOM 900 N N . TYR A 1 117 ? 12.938 -2.779 -10.609 1 98.62 117 TYR A N 1
ATOM 901 C CA . TYR A 1 117 ? 12.734 -3.895 -11.523 1 98.62 117 TYR A CA 1
ATOM 902 C C . TYR A 1 117 ? 12.266 -3.4 -12.891 1 98.62 117 TYR A C 1
ATOM 904 O O . TYR A 1 117 ? 11.234 -2.736 -13 1 98.62 117 TYR A O 1
ATOM 912 N N . ASP A 1 118 ? 13.016 -3.73 -13.898 1 97.38 118 ASP A N 1
ATOM 913 C CA . ASP A 1 118 ? 12.648 -3.432 -15.273 1 97.38 118 ASP A CA 1
ATOM 914 C C . ASP A 1 118 ? 11.719 -4.504 -15.844 1 97.38 118 ASP A C 1
ATOM 916 O O . ASP A 1 118 ? 12.148 -5.621 -16.125 1 97.38 118 ASP A O 1
ATOM 920 N N . THR A 1 119 ? 10.469 -4.176 -16.047 1 96.94 119 THR A N 1
ATOM 921 C CA . THR A 1 119 ? 9.469 -5.164 -16.438 1 96.94 119 THR A CA 1
ATOM 922 C C . THR A 1 119 ? 9.703 -5.637 -17.859 1 96.94 119 THR A C 1
ATOM 924 O O . THR A 1 119 ? 9.266 -6.723 -18.25 1 96.94 119 THR A O 1
ATOM 927 N N . GLU A 1 120 ? 10.328 -4.84 -18.656 1 95.38 120 GLU A N 1
ATOM 928 C CA . GLU A 1 120 ? 10.625 -5.215 -20.031 1 95.38 120 GLU A CA 1
ATOM 929 C C . GLU A 1 120 ? 11.789 -6.203 -20.094 1 95.38 120 GLU A C 1
ATOM 931 O O . GLU A 1 120 ? 11.695 -7.227 -20.781 1 95.38 120 GLU A O 1
ATOM 936 N N . HIS A 1 121 ? 12.836 -5.973 -19.344 1 94.81 121 HIS A N 1
ATOM 937 C CA . HIS A 1 121 ? 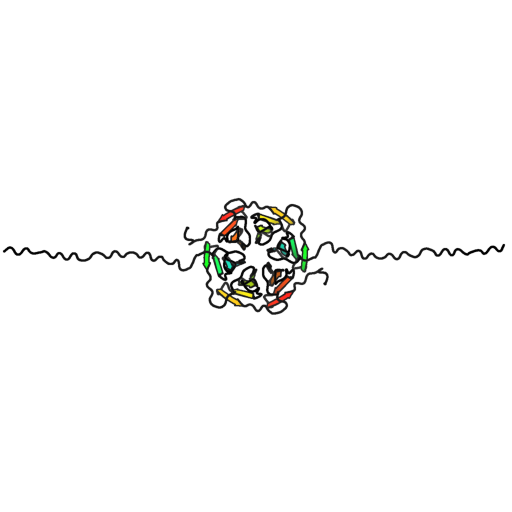14.039 -6.793 -19.438 1 94.81 121 HIS A CA 1
ATOM 938 C C . HIS A 1 121 ? 14.094 -7.801 -18.297 1 94.81 121 HIS A C 1
ATOM 940 O O . HIS A 1 121 ? 14.977 -8.664 -18.266 1 94.81 121 HIS A O 1
ATOM 946 N N . GLU A 1 122 ? 13.211 -7.645 -17.344 1 95.12 122 GLU A N 1
ATOM 947 C CA . GLU A 1 122 ? 13.055 -8.57 -16.234 1 95.12 122 GLU A CA 1
ATOM 948 C C . GLU A 1 122 ? 14.352 -8.68 -15.43 1 95.12 122 GLU A C 1
ATOM 950 O O . GLU A 1 122 ? 14.844 -9.781 -15.188 1 95.12 122 GLU A O 1
ATOM 955 N N . VAL A 1 123 ? 14.836 -7.527 -14.984 1 96.94 123 VAL A N 1
ATOM 956 C CA . VAL A 1 123 ? 16.078 -7.469 -14.203 1 96.94 123 VAL A CA 1
ATOM 957 C C . VAL A 1 123 ? 15.891 -6.516 -13.023 1 96.94 123 VAL A C 1
ATOM 959 O O . VAL A 1 123 ? 15.305 -5.441 -13.172 1 96.94 123 VAL A O 1
ATOM 962 N N . TRP A 1 124 ? 16.469 -6.922 -11.906 1 98.12 124 TRP A N 1
ATOM 963 C CA . TRP A 1 124 ? 16.578 -6.047 -10.75 1 98.12 124 TRP A CA 1
ATOM 964 C C . TRP A 1 124 ? 17.875 -5.238 -10.789 1 98.12 124 TRP A C 1
ATOM 966 O O . TRP A 1 124 ? 18.922 -5.766 -11.148 1 98.12 124 TRP A O 1
ATOM 976 N N . THR A 1 125 ? 17.812 -3.988 -10.359 1 97.38 125 THR A N 1
ATOM 977 C CA . THR A 1 125 ? 18.984 -3.166 -10.133 1 97.38 125 THR A CA 1
ATOM 978 C C . THR A 1 125 ? 18.812 -2.299 -8.891 1 97.38 125 THR A C 1
ATOM 980 O O . THR A 1 125 ? 17.688 -1.968 -8.516 1 97.38 125 THR A O 1
ATOM 983 N N . THR A 1 126 ? 19.922 -1.977 -8.297 1 97.19 126 THR A N 1
ATOM 984 C CA . THR A 1 126 ? 19.859 -1.046 -7.172 1 97.19 126 THR A CA 1
ATOM 985 C C . THR A 1 126 ? 19.781 0.395 -7.672 1 97.19 126 THR A C 1
ATOM 987 O O . THR A 1 126 ? 20.391 0.741 -8.688 1 97.19 126 THR A O 1
ATOM 990 N N . VAL A 1 127 ? 18.969 1.151 -7 1 96.62 127 VAL A N 1
ATOM 991 C CA . VAL A 1 127 ? 18.891 2.588 -7.242 1 96.62 127 VAL A CA 1
ATOM 992 C C . VAL A 1 127 ? 19.766 3.334 -6.234 1 96.62 127 VAL A C 1
ATOM 994 O O . VAL A 1 127 ? 19.719 3.049 -5.035 1 96.62 127 VAL A O 1
ATOM 997 N N . GLU A 1 128 ? 20.609 4.227 -6.699 1 85.94 128 GLU A N 1
ATOM 998 C CA . GLU A 1 128 ? 21.375 5.047 -5.766 1 85.94 128 GLU A CA 1
ATOM 999 C C . GLU A 1 128 ? 20.453 5.891 -4.891 1 85.94 128 GLU A C 1
ATOM 1001 O O . GLU A 1 128 ? 19.766 6.793 -5.383 1 85.94 128 GLU A O 1
ATOM 1006 N N . ALA A 1 129 ? 20.391 5.578 -3.691 1 75.69 129 ALA A N 1
ATOM 1007 C CA . ALA A 1 129 ? 19.406 6.164 -2.785 1 75.69 129 ALA A CA 1
ATOM 1008 C C . ALA A 1 129 ? 20.078 7.047 -1.74 1 75.69 129 ALA A C 1
ATOM 1010 O O . ALA A 1 129 ? 19.469 7.406 -0.733 1 75.69 129 ALA A O 1
ATOM 1011 N N . THR A 1 130 ? 21.25 7.453 -1.979 1 86.62 130 THR A N 1
ATOM 1012 C CA . THR A 1 130 ? 21.922 8.094 -0.857 1 86.62 130 THR A CA 1
ATOM 1013 C C . THR A 1 130 ? 22.047 9.602 -1.086 1 86.62 130 THR A C 1
ATOM 1015 O O . THR A 1 130 ? 22.344 10.352 -0.157 1 86.62 130 THR A O 1
ATOM 1018 N N . LEU A 1 131 ? 21.672 9.977 -2.186 1 91.62 131 LEU A N 1
ATOM 1019 C CA . LEU A 1 131 ? 21.844 11.398 -2.467 1 91.62 131 LEU A CA 1
ATOM 1020 C C . LEU A 1 131 ? 20.703 12.211 -1.87 1 91.62 131 LEU A C 1
ATOM 1022 O O . LEU A 1 131 ? 19.547 11.797 -1.928 1 91.62 131 LEU A O 1
ATOM 1026 N N . GLY A 1 132 ? 21.094 13.359 -1.271 1 96.19 132 GLY A N 1
ATOM 1027 C CA . GLY A 1 132 ? 20.125 14.25 -0.645 1 96.19 132 GLY A CA 1
ATOM 1028 C C . GLY A 1 132 ? 19.812 13.867 0.789 1 96.19 132 GLY A C 1
ATOM 1029 O O . GLY A 1 132 ? 20.719 13.711 1.611 1 96.19 132 GLY A O 1
ATOM 1030 N N . ASN A 1 133 ? 18.516 13.805 1.144 1 96.62 133 ASN A N 1
ATOM 1031 C CA . ASN A 1 133 ? 18.016 13.484 2.479 1 96.62 133 ASN A CA 1
ATOM 1032 C C . ASN A 1 133 ? 17.188 12.203 2.475 1 96.62 133 ASN A C 1
ATOM 1034 O O . ASN A 1 133 ? 15.969 12.25 2.664 1 96.62 133 ASN A O 1
ATOM 1038 N N . PRO A 1 134 ? 17.875 11.109 2.348 1 97.62 134 PRO A N 1
ATOM 1039 C CA . PRO A 1 134 ? 17.125 9.859 2.314 1 97.62 134 PRO A CA 1
ATOM 1040 C C . PRO A 1 134 ? 16.484 9.516 3.66 1 97.62 134 PRO A C 1
ATOM 1042 O O . PRO A 1 134 ? 16.984 9.93 4.707 1 97.62 134 PRO A O 1
ATOM 1045 N N . PRO A 1 135 ? 15.391 8.82 3.6 1 97.94 135 PRO A N 1
ATOM 1046 C CA . PRO A 1 135 ? 14.852 8.305 4.859 1 97.94 135 PRO A CA 1
ATOM 1047 C C . PRO A 1 135 ? 15.805 7.355 5.574 1 97.94 135 PRO A C 1
ATOM 1049 O O . PRO A 1 135 ? 16.609 6.68 4.922 1 97.94 135 PRO A O 1
ATOM 1052 N N . THR A 1 136 ? 15.719 7.254 6.836 1 98.12 136 THR A N 1
ATOM 1053 C CA . THR A 1 136 ? 16.406 6.23 7.613 1 98.12 136 THR A CA 1
ATOM 1054 C C . THR A 1 136 ? 15.859 4.844 7.277 1 98.12 136 THR A C 1
ATOM 1056 O O . THR A 1 136 ? 14.75 4.715 6.762 1 98.12 136 THR A O 1
ATOM 1059 N N . PRO A 1 137 ? 16.719 3.799 7.57 1 98.56 137 PRO A N 1
ATOM 1060 C CA . PRO A 1 137 ? 16.141 2.463 7.461 1 98.56 137 PRO A CA 1
ATOM 1061 C C . PRO A 1 137 ? 14.844 2.314 8.266 1 98.56 137 PRO A C 1
ATOM 1063 O O . PRO A 1 137 ? 14.82 2.643 9.453 1 98.56 137 PRO A O 1
ATOM 1066 N N . ARG A 1 138 ? 13.781 1.823 7.586 1 98.88 138 ARG A N 1
ATOM 1067 C CA . ARG A 1 138 ? 12.484 1.811 8.25 1 98.88 138 ARG A CA 1
ATOM 1068 C C . ARG A 1 138 ? 11.531 0.82 7.582 1 98.88 138 ARG A C 1
ATOM 1070 O O . ARG A 1 138 ? 11.828 0.309 6.496 1 98.88 138 ARG A O 1
ATOM 1077 N N . HIS A 1 139 ? 10.477 0.552 8.219 1 98.88 139 HIS A N 1
ATOM 1078 C CA . HIS A 1 139 ? 9.375 -0.211 7.648 1 98.88 139 HIS A CA 1
ATOM 1079 C C . HIS A 1 139 ? 8.031 0.404 8.023 1 98.88 139 HIS A C 1
ATOM 1081 O O . HIS A 1 139 ? 7.977 1.407 8.734 1 98.88 139 HIS A O 1
ATOM 1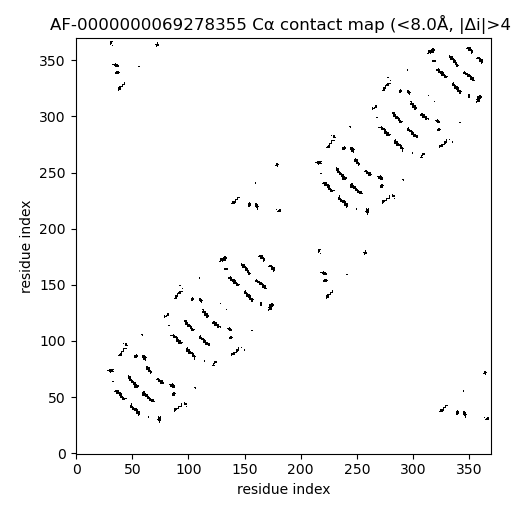087 N N . SER A 1 140 ? 6.961 -0.078 7.391 1 98.94 140 SER A N 1
ATOM 1088 C CA . SER A 1 140 ? 5.594 0.276 7.758 1 98.94 140 SER A CA 1
ATOM 1089 C C . SER A 1 140 ? 5.297 1.739 7.445 1 98.94 140 SER A C 1
ATOM 1091 O O . SER A 1 140 ? 4.52 2.385 8.156 1 98.94 140 SER A O 1
ATOM 1093 N N . HIS A 1 141 ? 6.039 2.309 6.492 1 98.94 141 HIS A N 1
ATOM 1094 C CA . HIS A 1 141 ? 5.75 3.596 5.871 1 98.94 141 HIS A CA 1
ATOM 1095 C C . HIS A 1 141 ? 4.816 3.434 4.68 1 98.94 141 HIS A C 1
ATOM 1097 O O . HIS A 1 141 ? 4.543 2.311 4.246 1 98.94 141 HIS A O 1
ATOM 1103 N N . SER A 1 142 ? 4.223 4.5 4.238 1 98.88 142 SER A N 1
ATOM 1104 C CA . SER A 1 142 ? 3.51 4.484 2.967 1 98.88 142 SER A CA 1
ATOM 1105 C C . SER A 1 142 ? 4.359 5.078 1.85 1 98.88 142 SER A C 1
ATOM 1107 O O . SER A 1 142 ? 5.297 5.836 2.111 1 98.88 142 SER A O 1
ATOM 1109 N N . GLY A 1 143 ? 4.09 4.699 0.662 1 98.88 143 GLY A N 1
ATOM 1110 C CA . GLY A 1 143 ? 4.762 5.172 -0.538 1 98.88 143 GLY A CA 1
ATOM 1111 C C . GLY A 1 143 ? 3.83 5.32 -1.725 1 98.88 143 GLY A C 1
ATOM 1112 O O . GLY A 1 143 ? 3.01 4.441 -1.992 1 98.88 143 GLY A O 1
ATOM 1113 N N . VAL A 1 144 ? 3.928 6.473 -2.371 1 98.88 144 VAL A N 1
ATOM 1114 C CA . VAL A 1 144 ? 3.125 6.719 -3.564 1 98.88 144 VAL A CA 1
ATOM 1115 C C . VAL A 1 144 ? 3.982 7.383 -4.637 1 98.88 144 VAL A C 1
ATOM 1117 O O . VAL A 1 144 ? 5.027 7.961 -4.336 1 98.88 144 VAL A O 1
ATOM 1120 N N . GLU A 1 145 ? 3.584 7.184 -5.863 1 98.81 145 GLU A N 1
ATOM 1121 C CA . GLU A 1 145 ? 4.172 7.922 -6.98 1 98.81 145 GLU A CA 1
ATOM 1122 C C . GLU A 1 145 ? 3.268 9.07 -7.422 1 98.81 145 GLU A C 1
ATOM 1124 O O . GLU A 1 145 ? 2.049 8.906 -7.512 1 98.81 145 GLU A O 1
ATOM 1129 N N . TYR A 1 146 ? 3.83 10.203 -7.629 1 98.69 146 TYR A N 1
ATOM 1130 C CA . TYR A 1 146 ? 3.121 11.352 -8.172 1 98.69 146 TYR A CA 1
ATOM 1131 C C . TYR A 1 146 ? 4.055 12.227 -9 1 98.69 146 TYR A C 1
ATOM 1133 O O . TYR A 1 146 ? 5.113 12.648 -8.523 1 98.69 146 TYR A O 1
ATOM 1141 N N . ASP A 1 147 ? 3.738 12.43 -10.195 1 98.31 147 ASP A N 1
ATOM 1142 C CA . ASP A 1 147 ? 4.367 13.391 -11.102 1 98.31 147 ASP A CA 1
ATOM 1143 C C . ASP A 1 147 ? 5.883 13.234 -11.102 1 98.31 147 ASP A C 1
ATOM 1145 O O . ASP A 1 147 ? 6.613 14.195 -10.867 1 98.31 147 ASP A O 1
ATOM 1149 N N . GLY A 1 148 ? 6.391 12.039 -11.328 1 98.38 148 GLY A N 1
ATOM 1150 C CA . GLY A 1 148 ? 7.809 11.781 -11.531 1 98.38 148 GLY A CA 1
ATOM 1151 C C . GLY A 1 148 ? 8.586 11.633 -10.242 1 98.38 148 GLY A C 1
ATOM 1152 O O . GLY A 1 148 ? 9.812 11.695 -10.234 1 98.38 148 GLY A O 1
ATOM 1153 N N . SER A 1 149 ? 7.836 11.5 -9.141 1 98.56 149 SER A N 1
ATOM 1154 C CA . SER A 1 149 ? 8.508 11.352 -7.855 1 98.56 149 SER A CA 1
ATOM 1155 C C . SER A 1 149 ? 7.828 10.297 -6.992 1 98.56 149 SER A C 1
ATOM 1157 O O . SER A 1 149 ? 6.633 10.039 -7.141 1 98.56 149 SER A O 1
ATOM 1159 N N . MET A 1 150 ? 8.625 9.711 -6.145 1 98.69 150 MET A N 1
ATOM 1160 C CA . MET A 1 150 ? 8.102 8.875 -5.066 1 98.69 150 MET A CA 1
ATOM 1161 C C . MET A 1 150 ? 8.078 9.641 -3.748 1 98.69 150 MET A C 1
ATOM 1163 O O . MET A 1 150 ? 9.055 10.312 -3.398 1 98.69 150 MET A O 1
ATOM 1167 N N . TYR A 1 151 ? 6.98 9.539 -3.092 1 98.81 151 TYR A N 1
ATOM 1168 C CA . TYR A 1 151 ? 6.82 10.156 -1.78 1 98.81 151 TYR A CA 1
ATOM 1169 C C . TYR A 1 151 ? 6.664 9.094 -0.696 1 98.81 151 TYR A C 1
ATOM 1171 O O . TYR A 1 151 ? 5.848 8.18 -0.827 1 98.81 151 TYR A O 1
ATOM 1179 N N . ILE A 1 152 ? 7.445 9.195 0.32 1 98.62 152 ILE A N 1
ATOM 1180 C CA . ILE A 1 152 ? 7.445 8.289 1.468 1 98.62 152 ILE A CA 1
ATOM 1181 C C . ILE A 1 152 ? 7.012 9.047 2.721 1 98.62 152 ILE A C 1
ATOM 1183 O O . ILE A 1 152 ? 7.562 10.109 3.035 1 98.62 152 ILE A O 1
ATOM 1187 N N . PHE A 1 153 ? 6.062 8.484 3.373 1 98.75 153 PHE A N 1
ATOM 1188 C CA . PHE A 1 153 ? 5.582 9.156 4.574 1 98.75 153 PHE A CA 1
ATOM 1189 C C . PHE A 1 153 ? 5.633 8.227 5.777 1 98.75 153 PHE A C 1
ATOM 1191 O O . PHE A 1 153 ? 5.195 7.074 5.699 1 98.75 153 PHE A O 1
ATOM 1198 N N . ALA A 1 154 ? 6.266 8.766 6.91 1 98.81 154 ALA A N 1
ATOM 1199 C CA . ALA A 1 154 ? 6.223 8.188 8.25 1 98.81 154 ALA A CA 1
ATOM 1200 C C . ALA A 1 154 ? 6.84 6.789 8.266 1 98.81 154 ALA A C 1
ATOM 1202 O O . ALA A 1 154 ? 7.887 6.562 7.656 1 98.81 154 ALA A O 1
ATOM 1203 N N . GLY A 1 155 ? 6.336 5.93 9.094 1 98.88 155 GLY A N 1
ATOM 1204 C CA . GLY A 1 155 ? 6.91 4.609 9.297 1 98.88 155 GLY A CA 1
ATOM 1205 C C . GLY A 1 155 ? 7.602 4.461 10.641 1 98.88 155 GLY A C 1
ATOM 1206 O O . GLY A 1 155 ? 7.379 5.262 11.555 1 98.88 155 GLY A O 1
ATOM 1207 N N . TYR A 1 156 ? 8.336 3.383 10.695 1 98.88 156 TYR A N 1
ATOM 1208 C CA . TYR A 1 156 ? 8.992 3.047 11.953 1 98.88 156 TYR A CA 1
ATOM 1209 C C . TYR A 1 156 ? 10.469 2.73 11.727 1 98.88 156 TYR A C 1
ATOM 1211 O O . TYR A 1 156 ? 10.805 1.811 10.977 1 98.88 156 TYR A O 1
ATOM 1219 N N . ASP A 1 157 ? 11.367 3.439 12.367 1 98.75 157 ASP A N 1
ATOM 1220 C CA . ASP A 1 157 ? 12.805 3.197 12.266 1 98.75 157 ASP A CA 1
ATOM 1221 C C . ASP A 1 157 ? 13.414 2.953 13.641 1 98.75 157 ASP A C 1
ATOM 1223 O O . ASP A 1 157 ? 14.633 3.072 13.82 1 98.75 157 ASP A O 1
ATOM 1227 N N . GLY A 1 158 ? 12.727 2.535 14.57 1 98.31 158 GLY A N 1
ATOM 1228 C CA . GLY A 1 158 ? 13.031 2.475 15.992 1 98.31 158 GLY A CA 1
ATOM 1229 C C . GLY A 1 158 ? 12.211 3.443 16.828 1 98.31 158 GLY A C 1
ATOM 1230 O O . GLY A 1 158 ? 12.07 3.271 18.031 1 98.31 158 GLY A O 1
ATOM 1231 N N . ASN A 1 159 ? 11.766 4.43 16.109 1 98.5 159 ASN A N 1
ATOM 1232 C CA . ASN A 1 159 ? 10.758 5.387 16.547 1 98.5 159 ASN A CA 1
ATOM 1233 C C . ASN A 1 159 ? 9.672 5.59 15.492 1 98.5 159 ASN A C 1
ATOM 1235 O O . ASN A 1 159 ? 9.938 5.484 14.297 1 98.5 159 ASN A O 1
ATOM 1239 N N . TYR A 1 160 ? 8.469 5.844 15.984 1 98.75 160 TYR A N 1
ATOM 1240 C CA . TYR A 1 160 ? 7.43 6.207 15.023 1 98.75 160 TYR A CA 1
ATOM 1241 C C . TYR A 1 160 ? 7.699 7.578 14.422 1 98.75 160 TYR A C 1
ATOM 1243 O O . TYR A 1 160 ? 7.984 8.539 15.148 1 98.75 160 TYR A O 1
ATOM 1251 N N . ARG A 1 161 ? 7.59 7.633 13.07 1 98.56 161 ARG A N 1
ATOM 1252 C CA . ARG A 1 161 ? 8.008 8.844 12.367 1 98.56 161 ARG A CA 1
ATOM 1253 C C . ARG A 1 161 ? 6.82 9.523 11.703 1 98.56 161 ARG A C 1
ATOM 1255 O O . ARG A 1 161 ? 5.781 8.898 11.484 1 98.56 161 ARG A O 1
ATOM 1262 N N . SER A 1 162 ? 6.977 10.828 11.43 1 97.94 162 SER A N 1
ATOM 1263 C CA . SER A 1 162 ? 6 11.602 10.672 1 97.94 162 SER A CA 1
ATOM 1264 C C . SER A 1 162 ? 6.668 12.391 9.547 1 97.94 162 SER A C 1
ATOM 1266 O O . SER A 1 162 ? 6.105 13.367 9.047 1 97.94 162 SER A O 1
ATOM 1268 N N . ASP A 1 163 ? 7.895 12 9.266 1 97.69 163 ASP A N 1
ATOM 1269 C CA . ASP A 1 163 ? 8.633 12.719 8.227 1 97.69 163 ASP A CA 1
ATOM 1270 C C . ASP A 1 163 ? 8.109 12.367 6.836 1 97.69 163 ASP A C 1
ATOM 1272 O O . ASP A 1 163 ? 7.457 11.336 6.656 1 97.69 163 ASP A O 1
ATOM 1276 N N . PHE A 1 164 ? 8.375 13.242 5.992 1 98.25 164 PHE A N 1
ATOM 1277 C CA . PHE A 1 164 ? 7.859 13.211 4.629 1 98.25 164 PHE A CA 1
ATOM 1278 C C . PHE A 1 164 ? 8.969 13.469 3.621 1 98.25 164 PHE A C 1
ATOM 1280 O O . PHE A 1 164 ? 9.516 14.578 3.557 1 98.25 164 PHE A O 1
ATOM 1287 N N . HIS A 1 165 ? 9.32 12.414 2.805 1 98.5 165 HIS A N 1
ATOM 1288 C CA . HIS A 1 165 ? 10.43 12.492 1.867 1 98.5 165 HIS A CA 1
ATOM 1289 C C . HIS A 1 165 ? 9.953 12.328 0.428 1 98.5 165 HIS A C 1
ATOM 1291 O O . HIS A 1 165 ? 8.945 11.672 0.175 1 98.5 165 HIS A O 1
ATOM 1297 N N . ARG A 1 166 ? 10.711 12.938 -0.421 1 98.5 166 ARG A N 1
ATOM 1298 C CA . ARG A 1 166 ? 10.484 12.828 -1.858 1 98.5 166 ARG A CA 1
ATOM 1299 C C . ARG A 1 166 ? 11.734 12.344 -2.576 1 98.5 166 ARG A C 1
ATOM 1301 O O . ARG A 1 166 ? 12.828 12.867 -2.354 1 98.5 166 ARG A O 1
ATOM 1308 N N . TYR A 1 167 ? 11.594 11.344 -3.391 1 98.56 167 TYR A N 1
ATOM 1309 C CA . TYR A 1 167 ? 12.633 10.953 -4.344 1 98.56 167 TYR A CA 1
ATOM 1310 C C . TYR A 1 167 ? 12.258 11.383 -5.758 1 98.56 167 TYR A C 1
ATOM 1312 O O . TYR A 1 167 ? 11.281 10.898 -6.324 1 98.56 167 TYR A O 1
ATOM 1320 N N . ASN A 1 168 ? 13.078 12.242 -6.328 1 98.25 168 ASN A N 1
ATOM 1321 C CA . ASN A 1 168 ? 12.891 12.648 -7.719 1 98.25 168 ASN A CA 1
ATOM 1322 C C . ASN A 1 168 ? 13.602 11.703 -8.68 1 98.25 168 ASN A C 1
ATOM 1324 O O . ASN A 1 168 ? 14.828 11.625 -8.688 1 98.25 168 ASN A O 1
ATOM 1328 N N . PHE A 1 169 ? 12.875 11.062 -9.516 1 97.94 169 PHE A N 1
ATOM 1329 C CA . PHE A 1 169 ? 13.445 10.008 -10.344 1 97.94 169 PHE A CA 1
ATOM 1330 C C . PHE A 1 169 ? 14.391 10.594 -11.383 1 97.94 169 PHE A C 1
ATOM 1332 O O . PHE A 1 169 ? 15.414 9.984 -11.711 1 97.94 169 PHE A O 1
ATOM 1339 N N . SER A 1 170 ? 14.031 11.695 -11.953 1 97.06 170 SER A N 1
ATOM 1340 C CA . SER A 1 170 ? 14.883 12.305 -12.969 1 97.06 170 SER A CA 1
ATOM 1341 C C . SER A 1 170 ? 16.172 12.828 -12.359 1 97.06 170 SER A C 1
ATOM 1343 O O . SER A 1 170 ? 17.25 12.672 -12.938 1 97.06 170 SER A O 1
ATOM 1345 N N . GLN A 1 171 ? 16.109 13.383 -11.172 1 96.75 171 GLN A N 1
ATOM 1346 C CA . GLN A 1 171 ? 17.281 13.953 -10.508 1 96.75 171 GLN A CA 1
ATOM 1347 C C . GLN A 1 171 ? 18.016 12.898 -9.688 1 96.75 171 GLN A C 1
ATOM 1349 O O . GLN A 1 171 ? 19.156 13.117 -9.258 1 96.75 171 GLN A O 1
ATOM 1354 N N . ARG A 1 172 ? 17.391 11.828 -9.461 1 97 172 ARG A N 1
ATOM 1355 C CA . ARG A 1 172 ? 17.938 10.734 -8.672 1 97 172 ARG A CA 1
ATOM 1356 C C . ARG A 1 172 ? 18.406 11.227 -7.305 1 97 172 ARG A C 1
ATOM 1358 O O . ARG A 1 172 ? 19.547 10.969 -6.898 1 97 172 ARG A O 1
ATOM 1365 N N . LYS A 1 173 ? 17.422 11.883 -6.637 1 97.5 173 LYS A N 1
ATOM 1366 C CA . LYS A 1 173 ? 17.781 12.5 -5.367 1 97.5 173 LYS A CA 1
ATOM 1367 C C . LYS A 1 173 ? 16.594 12.57 -4.422 1 97.5 173 LYS A C 1
ATOM 1369 O O . LYS A 1 173 ? 15.469 12.852 -4.852 1 97.5 173 LYS A O 1
ATOM 1374 N N . TRP A 1 174 ? 16.953 12.391 -3.107 1 98.31 174 TRP A N 1
ATOM 1375 C CA . TRP A 1 174 ? 15.961 12.539 -2.043 1 98.31 174 TRP A CA 1
ATOM 1376 C C . TRP A 1 174 ? 15.93 13.977 -1.527 1 98.31 174 TRP A C 1
ATOM 1378 O O . TRP A 1 174 ? 16.969 14.648 -1.477 1 98.31 174 TRP A O 1
ATOM 1388 N N . SER A 1 175 ? 14.75 14.391 -1.091 1 97.94 175 SER A N 1
ATOM 1389 C CA . SER A 1 175 ? 14.578 15.633 -0.354 1 97.94 175 SER A CA 1
ATOM 1390 C C . SER A 1 175 ? 13.484 15.508 0.702 1 97.94 175 SER A C 1
ATOM 1392 O O . SER A 1 175 ? 12.664 14.586 0.641 1 97.94 175 SER A O 1
ATOM 1394 N N . ILE A 1 176 ? 13.547 16.375 1.633 1 97.19 176 ILE A N 1
ATOM 1395 C CA . ILE A 1 176 ? 12.43 16.516 2.559 1 97.19 176 ILE A CA 1
ATOM 1396 C C . ILE A 1 176 ? 11.336 17.375 1.927 1 97.19 176 ILE A C 1
ATOM 1398 O O . ILE A 1 176 ? 11.617 18.438 1.365 1 97.19 176 ILE A O 1
ATOM 1402 N N . VAL A 1 177 ? 10.109 16.891 1.951 1 96.81 177 VAL A N 1
ATOM 1403 C CA . VAL A 1 177 ? 9.016 17.641 1.35 1 96.81 177 VAL A CA 1
ATOM 1404 C C . VAL A 1 177 ? 8.711 18.875 2.191 1 96.81 177 VAL A C 1
ATOM 1406 O O . VAL A 1 177 ? 8.43 18.781 3.387 1 96.81 177 VAL A O 1
ATOM 1409 N N . PRO A 1 178 ? 8.781 19.969 1.571 1 89 178 PRO A N 1
ATOM 1410 C CA . PRO A 1 178 ? 8.422 21.188 2.309 1 89 178 PRO A CA 1
ATOM 1411 C C . PRO A 1 178 ? 6.938 21.25 2.646 1 89 178 PRO A C 1
ATOM 1413 O O . PRO A 1 178 ? 6.094 20.891 1.816 1 89 178 PRO A O 1
ATOM 1416 N N . VAL A 1 179 ? 6.586 21.469 3.859 1 87.88 179 VAL A N 1
ATOM 1417 C CA . VAL A 1 179 ? 5.195 21.609 4.277 1 87.88 179 VAL A CA 1
ATOM 1418 C C . VAL A 1 179 ? 4.949 23.016 4.805 1 87.88 179 VAL A C 1
ATOM 1420 O O . VAL A 1 179 ? 5.664 23.5 5.691 1 87.88 179 VAL A O 1
ATOM 1423 N N . LYS A 1 180 ? 4.102 23.672 4.07 1 79.19 180 LYS A N 1
ATOM 1424 C CA . LYS A 1 180 ? 3.785 25.031 4.484 1 79.19 180 LYS A CA 1
ATOM 1425 C C . LYS A 1 180 ? 2.945 25.047 5.762 1 79.19 180 LYS A C 1
ATOM 1427 O O . LYS A 1 180 ? 2.041 24.219 5.918 1 79.19 180 LYS A O 1
ATOM 1432 N N . GLY A 1 181 ? 3.189 26.031 6.59 1 66.31 181 GLY A N 1
ATOM 1433 C CA . GLY A 1 181 ? 2.471 26.234 7.84 1 66.31 181 GLY A CA 1
ATOM 1434 C C . GLY A 1 181 ? 3.045 25.422 8.992 1 66.31 181 GLY A C 1
ATOM 1435 O O . GLY A 1 181 ? 2.582 25.547 10.125 1 66.31 181 GLY A O 1
ATOM 1436 N N . ALA A 1 182 ? 3.912 24.469 8.648 1 57.38 182 ALA A N 1
ATOM 1437 C CA . ALA A 1 182 ? 4.551 23.766 9.758 1 57.38 182 ALA A CA 1
ATOM 1438 C C . ALA A 1 182 ? 5.402 24.719 10.586 1 57.38 182 ALA A C 1
ATOM 1440 O O . ALA A 1 182 ? 6.148 25.547 10.039 1 57.38 182 ALA A O 1
ATOM 1441 N N . VAL A 1 183 ? 4.875 25.125 11.617 1 50.06 183 VAL A N 1
ATOM 1442 C CA . VAL A 1 183 ? 5.648 26.016 12.484 1 50.06 183 VAL A CA 1
ATOM 1443 C C . VAL A 1 183 ? 7.047 25.438 12.695 1 50.06 183 VAL A C 1
ATOM 1445 O O . VAL A 1 183 ? 7.195 24.25 12.992 1 50.06 183 VAL A O 1
ATOM 1448 N N . PRO A 1 184 ? 8.023 26.203 12.18 1 45 184 PRO A N 1
ATOM 1449 C CA . PRO A 1 184 ? 9.398 25.766 12.43 1 45 184 PRO A CA 1
ATOM 1450 C C . PRO A 1 184 ? 9.609 25.281 13.859 1 45 184 PRO A C 1
ATOM 1452 O O . PRO A 1 184 ? 9.008 25.828 14.789 1 45 184 PRO A O 1
ATOM 1455 N N . LYS A 1 185 ? 9.953 23.984 13.922 1 40.88 185 LYS A N 1
ATOM 1456 C CA . LYS A 1 185 ? 10.391 23.703 15.289 1 40.88 185 LYS A CA 1
ATOM 1457 C C . LYS A 1 185 ? 11.539 24.625 15.695 1 40.88 185 LYS A C 1
ATOM 1459 O O . LYS A 1 185 ? 12.359 25.016 14.859 1 40.88 185 LYS A O 1
ATOM 1464 N N . THR B 1 1 ? -2.014 84.875 56.5 1 29.11 1 THR B N 1
ATOM 1465 C CA . THR B 1 1 ? -2.438 83.438 56.5 1 29.11 1 THR B CA 1
ATOM 1466 C C . THR B 1 1 ? -2.596 82.938 55.094 1 29.11 1 THR B C 1
ATOM 1468 O O . THR B 1 1 ? -3.48 83.375 54.344 1 29.11 1 THR B O 1
ATOM 1471 N N . GLY B 1 2 ? -1.469 82.75 54.25 1 28.22 2 GLY B N 1
ATOM 1472 C CA . GLY B 1 2 ? -1.271 82.625 52.812 1 28.22 2 GLY B CA 1
ATOM 1473 C C . GLY B 1 2 ? -1.834 81.312 52.25 1 28.22 2 GLY B C 1
ATOM 1474 O O . GLY B 1 2 ? -1.535 80.25 52.75 1 28.22 2 GLY B O 1
ATOM 1475 N N . ALA B 1 3 ? -3.096 81.312 51.688 1 32.53 3 ALA B N 1
ATOM 1476 C CA . ALA B 1 3 ? -3.982 80.375 51 1 32.53 3 ALA B CA 1
ATOM 1477 C C . ALA B 1 3 ? -3.279 79.75 49.812 1 32.53 3 ALA B C 1
ATOM 1479 O O . ALA B 1 3 ? -3.088 80.375 48.781 1 32.53 3 ALA B O 1
ATOM 1480 N N . GLU B 1 4 ? -2.145 78.938 50.062 1 29.84 4 GLU B N 1
ATOM 1481 C CA . GLU B 1 4 ? -1.427 78.312 48.938 1 29.84 4 GLU B CA 1
ATOM 1482 C C . GLU B 1 4 ? -2.342 77.438 48.125 1 29.84 4 GLU B C 1
ATOM 1484 O O . GLU B 1 4 ? -3.072 76.625 48.688 1 29.84 4 GLU B O 1
ATOM 1489 N N . ALA B 1 5 ? -2.748 77.875 46.938 1 30.83 5 ALA B N 1
ATOM 1490 C CA . ALA B 1 5 ? -3.562 77.375 45.844 1 30.83 5 ALA B CA 1
ATOM 1491 C C . ALA B 1 5 ? -3.035 76 45.344 1 30.83 5 ALA B C 1
ATOM 1493 O O . ALA B 1 5 ? -1.924 75.938 44.812 1 30.83 5 ALA B O 1
ATOM 1494 N N . GLU B 1 6 ? -3.232 74.875 46.094 1 30.22 6 GLU B N 1
ATOM 1495 C CA . GLU B 1 6 ? -2.795 73.5 45.719 1 30.22 6 GLU B CA 1
ATOM 1496 C C . GLU B 1 6 ? -3.359 73.125 44.375 1 30.22 6 GLU B C 1
ATOM 1498 O O . GLU B 1 6 ? -4.57 73.188 44.156 1 30.22 6 GLU B O 1
ATOM 1503 N N . MET B 1 7 ? -2.625 73.5 43.281 1 26.14 7 MET B N 1
ATOM 1504 C CA . MET B 1 7 ? -2.988 73.188 41.906 1 26.14 7 MET B CA 1
ATOM 1505 C C . MET B 1 7 ? -3.244 71.688 41.719 1 26.14 7 MET B C 1
ATOM 1507 O O . MET B 1 7 ? -2.398 70.875 42.062 1 26.14 7 MET B O 1
ATOM 1511 N N . GLU B 1 8 ? -4.453 71.188 41.812 1 28.89 8 GLU B N 1
ATOM 1512 C CA . GLU B 1 8 ? -4.969 69.812 41.562 1 28.89 8 GLU B CA 1
ATOM 1513 C C . GLU B 1 8 ? -4.699 69.375 40.125 1 28.89 8 GLU B C 1
ATOM 1515 O O . GLU B 1 8 ? -5.352 69.875 39.188 1 28.89 8 GLU B O 1
ATOM 1520 N N . VAL B 1 9 ? -3.453 69.5 39.594 1 31.7 9 VAL B N 1
ATOM 1521 C CA . VAL B 1 9 ? -3.391 69.125 38.188 1 31.7 9 VAL B CA 1
ATOM 1522 C C . VAL B 1 9 ? -3.93 67.75 38 1 31.7 9 VAL B C 1
ATOM 1524 O O . VAL B 1 9 ? -3.695 66.875 38.812 1 31.7 9 VAL B O 1
ATOM 1527 N N . ASP B 1 10 ? -5.078 67.562 37.312 1 26.95 10 ASP B N 1
ATOM 1528 C CA . ASP B 1 10 ? -5.867 66.5 36.75 1 26.95 10 ASP B CA 1
ATOM 1529 C C . ASP B 1 10 ? -5.016 65.625 35.844 1 26.95 10 ASP B C 1
ATOM 1531 O O . ASP B 1 10 ? -4.562 66.062 34.781 1 26.95 10 ASP B O 1
ATOM 1535 N N . ASP B 1 11 ? -3.994 64.938 36.312 1 29.55 11 ASP B N 1
ATOM 1536 C CA . ASP B 1 11 ? -3.174 64.062 35.5 1 29.55 11 ASP B CA 1
ATOM 1537 C C . ASP B 1 11 ? -4.039 63.062 34.719 1 29.55 11 ASP B C 1
ATOM 1539 O O . ASP B 1 11 ? -4.547 62.125 35.312 1 29.55 11 ASP B O 1
ATOM 1543 N N . GLY B 1 12 ? -5 63.562 33.875 1 26.22 12 GLY B N 1
ATOM 1544 C CA . GLY B 1 12 ? -5.934 62.781 33.094 1 26.22 12 GLY B CA 1
ATOM 1545 C C . GLY B 1 12 ? -5.309 61.531 32.5 1 26.22 12 GLY B C 1
ATOM 1546 O O . GLY B 1 12 ? -5.719 60.406 32.844 1 26.22 12 GLY B O 1
ATOM 1547 N N . ASP B 1 13 ? -5.305 61.438 31.125 1 27.38 13 ASP B N 1
ATOM 1548 C CA . ASP B 1 13 ? -5.754 60.469 30.109 1 27.38 13 ASP B CA 1
ATOM 1549 C C . ASP B 1 13 ? -4.645 59.469 29.766 1 27.38 13 ASP B C 1
ATOM 1551 O O . ASP B 1 13 ? -3.676 59.844 29.094 1 27.38 13 ASP B O 1
ATOM 1555 N N . CYS B 1 14 ? -3.945 58.875 30.641 1 27.3 14 CYS B N 1
ATOM 1556 C CA . CYS B 1 14 ? -2.998 57.875 30.156 1 27.3 14 CYS B CA 1
ATOM 1557 C C . CYS B 1 14 ? -3.611 57.062 29.047 1 27.3 14 CYS B C 1
ATOM 1559 O O . CYS B 1 14 ? -4.703 56.5 29.203 1 27.3 14 CYS B O 1
ATOM 1561 N N . GLY B 1 15 ? -3.242 57.312 27.734 1 30.8 15 GLY B N 1
ATOM 1562 C CA . GLY B 1 15 ? -3.404 56.562 26.5 1 30.8 15 GLY B CA 1
ATOM 1563 C C . GLY B 1 15 ? -3.285 55.062 26.672 1 30.8 15 GLY B C 1
ATOM 1564 O O . GLY B 1 15 ? -2.254 54.562 27.141 1 30.8 15 GLY B O 1
ATOM 1565 N N . LYS B 1 16 ? -4.402 54.344 26.984 1 33.97 16 LYS B N 1
ATOM 1566 C CA . LYS B 1 16 ? -4.543 52.906 26.891 1 33.97 16 LYS B CA 1
ATOM 1567 C C . LYS B 1 16 ? -3.867 52.344 25.641 1 33.97 16 LYS B C 1
ATOM 1569 O O . LYS B 1 16 ? -4.246 52.719 24.516 1 33.97 16 LYS B O 1
ATOM 1574 N N . SER B 1 17 ? -2.564 52.25 25.609 1 32.97 17 SER B N 1
ATOM 1575 C CA . SER B 1 17 ? -1.912 51.469 24.562 1 32.97 17 SER B CA 1
ATOM 1576 C C . SER B 1 17 ? -2.684 50.188 24.297 1 32.97 17 SER B C 1
ATOM 1578 O O . SER B 1 17 ? -3.021 49.438 25.219 1 32.97 17 SER B O 1
ATOM 1580 N N . SER B 1 18 ? -3.52 50.156 23.266 1 32.62 18 SER B N 1
ATOM 1581 C CA . SER B 1 18 ? -4.094 48.969 22.641 1 32.62 18 SER B CA 1
ATOM 1582 C C . SER B 1 18 ? -3.068 47.844 22.547 1 32.62 18 SER B C 1
ATOM 1584 O O . SER B 1 18 ? -2.09 47.938 21.797 1 32.62 18 SER B O 1
ATOM 1586 N N . ILE B 1 19 ? -2.674 47.188 23.609 1 32.25 19 ILE B N 1
ATOM 1587 C CA . ILE B 1 19 ? -2.012 45.906 23.469 1 32.25 19 ILE B CA 1
ATOM 1588 C C . ILE B 1 19 ? -2.609 45.156 22.297 1 32.25 19 ILE B C 1
ATOM 1590 O O . ILE B 1 19 ? -3.816 44.906 22.25 1 32.25 19 ILE B O 1
ATOM 1594 N N . ASN B 1 20 ? -2.133 45.406 21.078 1 34.31 20 ASN B N 1
ATOM 1595 C CA . ASN B 1 20 ? -2.334 44.5 19.953 1 34.31 20 ASN B CA 1
ATOM 1596 C C . ASN B 1 20 ? -2.303 43.062 20.406 1 34.31 20 ASN B C 1
ATOM 1598 O O . ASN B 1 20 ? -1.271 42.562 20.875 1 34.31 20 ASN B O 1
ATOM 1602 N N . GLN B 1 21 ? -3.285 42.656 21.141 1 32.78 21 GLN B N 1
ATOM 1603 C CA . GLN B 1 21 ? -3.461 41.219 21.25 1 32.78 21 GLN B CA 1
ATOM 1604 C C . GLN B 1 21 ? -3.119 40.5 19.953 1 32.78 21 GLN B C 1
ATOM 1606 O O . GLN B 1 21 ? -3.814 40.688 18.938 1 32.78 21 GLN B O 1
ATOM 1611 N N . TRP B 1 22 ? -1.885 40.5 19.5 1 34.22 22 TRP B N 1
ATOM 1612 C CA . TRP B 1 22 ? -1.57 39.469 18.531 1 34.22 22 TRP B CA 1
ATOM 1613 C C . TRP B 1 22 ? -2.398 38.188 18.781 1 34.22 22 TRP B C 1
ATOM 1615 O O . TRP B 1 22 ? -2.242 37.562 19.828 1 34.22 22 TRP B O 1
ATOM 1625 N N . SER B 1 23 ? -3.695 38.344 18.609 1 33.34 23 SER B N 1
ATOM 1626 C CA . SER B 1 23 ? -4.438 37.062 18.531 1 33.34 23 SER B CA 1
ATOM 1627 C C . SER B 1 23 ? -3.582 35.969 17.922 1 33.34 23 SER B C 1
ATOM 1629 O O . SER B 1 23 ? -2.998 36.125 16.859 1 33.34 23 SER B O 1
ATOM 1631 N N . LEU B 1 24 ? -2.811 35.281 18.672 1 35.94 24 LEU B N 1
ATOM 1632 C CA . LEU B 1 24 ? -2.459 33.969 18.156 1 35.94 24 LEU B CA 1
ATOM 1633 C C . LEU B 1 24 ? -3.52 33.469 17.188 1 35.94 24 LEU B C 1
ATOM 1635 O O . LEU B 1 24 ? -4.633 33.125 17.609 1 35.94 24 LEU B O 1
ATOM 1639 N N . VAL B 1 25 ? -3.717 34.125 16.125 1 36 25 VAL B N 1
ATOM 1640 C CA . VAL B 1 25 ? -4.488 33.438 15.102 1 36 25 VAL B CA 1
ATOM 1641 C C . VAL B 1 25 ? -4.293 31.922 15.219 1 36 25 VAL B C 1
ATOM 1643 O O . VAL B 1 25 ? -3.172 31.438 15.102 1 36 25 VAL B O 1
ATOM 1646 N N . LYS B 1 26 ? -5.008 31.312 16.078 1 38.41 26 LYS B N 1
ATOM 1647 C CA . LYS B 1 26 ? -5.172 29.875 15.914 1 38.41 26 LYS B CA 1
ATOM 1648 C C . LYS B 1 26 ? -5.059 29.469 14.445 1 38.41 26 LYS B C 1
ATOM 1650 O O . LYS B 1 26 ? -5.805 29.969 13.602 1 38.41 26 LYS B O 1
ATOM 1655 N N . GLN B 1 27 ? -3.932 29.5 13.867 1 38.75 27 GLN B N 1
ATOM 1656 C CA . GLN B 1 27 ? -3.908 28.844 12.57 1 38.75 27 GLN B CA 1
ATOM 1657 C C . GLN B 1 27 ? -4.984 27.766 12.484 1 38.75 27 GLN B C 1
ATOM 1659 O O . GLN B 1 27 ? -4.82 26.672 13.039 1 38.75 27 GLN B O 1
ATOM 1664 N N . THR B 1 28 ? -6.215 28.062 12.727 1 40.34 28 THR B N 1
ATOM 1665 C CA . THR B 1 28 ? -7.391 27.203 12.695 1 40.34 28 THR B CA 1
ATOM 1666 C C . THR B 1 28 ? -7.227 26.109 11.656 1 40.34 28 THR B C 1
ATOM 1668 O O . THR B 1 28 ? -7.691 24.984 11.844 1 40.34 28 THR B O 1
ATOM 1671 N N . GLY B 1 29 ? -7.352 26.5 10.281 1 48.22 29 GLY B N 1
ATOM 1672 C CA . GLY B 1 29 ? -7.402 25.469 9.273 1 48.22 29 GLY B CA 1
ATOM 1673 C C . GLY B 1 29 ? -6.184 24.562 9.281 1 48.22 29 GLY B C 1
ATOM 1674 O O . GLY B 1 29 ? -5.066 25.016 9.023 1 48.22 29 GLY B O 1
ATOM 1675 N N . GLY B 1 30 ? -6.074 23.797 10.289 1 52.53 30 GLY B N 1
ATOM 1676 C CA . GLY B 1 30 ? -5.012 23 10.883 1 52.53 30 GLY B CA 1
ATOM 1677 C C . GLY B 1 30 ? -4.078 22.391 9.852 1 52.53 30 GLY B C 1
ATOM 1678 O O . GLY B 1 30 ? -4.48 21.5 9.102 1 52.53 30 GLY B O 1
ATOM 1679 N N . CYS B 1 31 ? -3.256 23.172 9.258 1 71 31 CYS B N 1
ATOM 1680 C CA . CYS B 1 31 ? -2.139 22.844 8.383 1 71 31 CYS B CA 1
ATOM 1681 C C . CYS B 1 31 ? -1.146 21.922 9.094 1 71 31 CYS B C 1
ATOM 1683 O O . CYS B 1 31 ? 0.038 21.906 8.758 1 71 31 CYS B O 1
ATOM 1685 N N . LEU B 1 32 ? -1.689 21.219 10.016 1 85.19 32 LEU B N 1
ATOM 1686 C CA . LEU B 1 32 ? -0.738 20.359 10.711 1 85.19 32 LEU B CA 1
ATOM 1687 C C . LEU B 1 32 ? -0.628 19 10.008 1 85.19 32 LEU B C 1
ATOM 1689 O O . LEU B 1 32 ? -1.638 18.438 9.586 1 85.19 32 LEU B O 1
ATOM 1693 N N . PRO B 1 33 ? 0.547 18.609 9.859 1 93.38 33 PRO B N 1
ATOM 1694 C CA . PRO B 1 33 ? 0.753 17.266 9.281 1 93.38 33 PRO B CA 1
ATOM 1695 C C . PRO B 1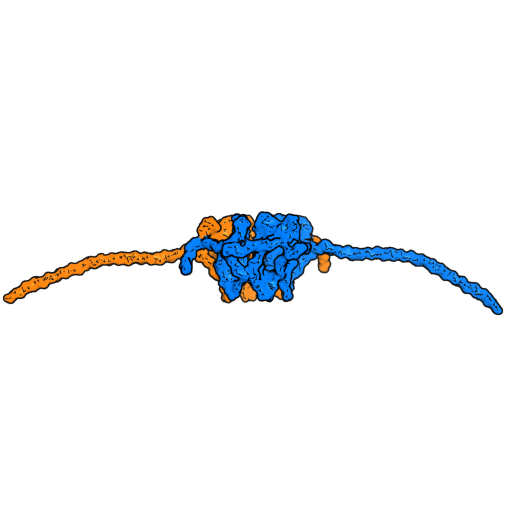 33 ? 0.28 16.156 10.203 1 93.38 33 PRO B C 1
ATOM 1697 O O . PRO B 1 33 ? 0.043 16.375 11.391 1 93.38 33 PRO B O 1
ATOM 1700 N N . PRO B 1 34 ? -0.011 15.031 9.625 1 96.62 34 PRO B N 1
ATOM 1701 C CA . PRO B 1 34 ? -0.312 13.891 10.492 1 96.62 34 PRO B CA 1
ATOM 1702 C C . PRO B 1 34 ? 0.774 13.633 11.539 1 96.62 34 PRO B C 1
ATOM 1704 O O . PRO B 1 34 ? 1.961 13.828 11.258 1 96.62 34 PRO B O 1
ATOM 1707 N N . LYS B 1 35 ? 0.407 13.164 12.68 1 97 35 LYS B N 1
ATOM 1708 C CA . LYS B 1 35 ? 1.355 12.75 13.711 1 97 35 LYS B CA 1
ATOM 1709 C C . LYS B 1 35 ? 2.066 11.453 13.312 1 97 35 LYS B C 1
ATOM 1711 O O . LYS B 1 35 ? 1.696 10.812 12.328 1 97 35 LYS B O 1
ATOM 1716 N N . GLN B 1 36 ? 3.059 11.117 14.133 1 98.62 36 GLN B N 1
ATOM 1717 C CA . GLN B 1 36 ? 3.832 9.914 13.852 1 98.62 36 GLN B CA 1
ATOM 1718 C C . GLN B 1 36 ? 2.924 8.688 13.742 1 98.62 36 GLN B C 1
ATOM 1720 O O . GLN B 1 36 ? 1.947 8.57 14.484 1 98.62 36 GLN B O 1
ATOM 1725 N N . ARG B 1 37 ? 3.275 7.801 12.805 1 98.88 37 ARG B N 1
ATOM 1726 C CA . ARG B 1 37 ? 2.451 6.605 12.648 1 98.88 37 ARG B CA 1
ATOM 1727 C C . ARG B 1 37 ? 3.154 5.57 11.773 1 98.88 37 ARG B C 1
ATOM 1729 O O . ARG B 1 37 ? 4.121 5.891 11.078 1 98.88 37 ARG B O 1
ATOM 1736 N N . SER B 1 38 ? 2.689 4.398 11.805 1 98.88 38 SER B N 1
ATOM 1737 C CA . SER B 1 38 ? 3.037 3.293 10.922 1 98.88 38 SER B CA 1
ATOM 1738 C C . SER B 1 38 ? 1.799 2.5 10.516 1 98.88 38 SER B C 1
ATOM 1740 O O . SER B 1 38 ? 0.719 2.693 11.078 1 98.88 38 SER B O 1
ATOM 1742 N N . LEU B 1 39 ? 1.91 1.734 9.438 1 98.88 39 LEU B N 1
ATOM 1743 C CA . LEU B 1 39 ? 0.89 0.772 9.039 1 98.88 39 LEU B CA 1
ATOM 1744 C C . LEU B 1 39 ? -0.393 1.482 8.617 1 98.88 39 LEU B C 1
ATOM 1746 O O . LEU B 1 39 ? -1.482 0.914 8.711 1 98.88 39 LEU B O 1
ATOM 1750 N N . HIS B 1 40 ? -0.264 2.799 8.242 1 98.94 40 HIS B N 1
ATOM 1751 C CA . HIS B 1 40 ? -1.329 3.553 7.59 1 98.94 40 HIS B CA 1
ATOM 1752 C C . HIS B 1 40 ? -1.35 3.291 6.09 1 98.94 40 HIS B C 1
ATOM 1754 O O . HIS B 1 40 ? -0.447 2.643 5.555 1 98.94 40 HIS B O 1
ATOM 1760 N N . ALA B 1 41 ? -2.371 3.699 5.457 1 98.81 41 ALA B N 1
ATOM 1761 C CA . ALA B 1 41 ? -2.447 3.598 4 1 98.81 41 ALA B CA 1
ATOM 1762 C C . ALA B 1 41 ? -2.471 4.98 3.355 1 98.81 41 ALA B C 1
ATOM 1764 O O . ALA B 1 41 ? -3.018 5.926 3.922 1 98.81 41 ALA B O 1
ATOM 1765 N N . GLY B 1 42 ? -1.865 5.129 2.219 1 98.88 42 GLY B N 1
ATOM 1766 C CA . GLY B 1 42 ? -1.838 6.359 1.445 1 98.88 42 GLY B CA 1
ATOM 1767 C C . GLY B 1 42 ? -2.145 6.148 -0.025 1 98.88 42 GLY B C 1
ATOM 1768 O O . GLY B 1 42 ? -1.757 5.133 -0.605 1 98.88 42 GLY B O 1
ATOM 1769 N N . ILE B 1 43 ? -2.783 7.137 -0.613 1 98.88 43 ILE B N 1
ATOM 1770 C CA . ILE B 1 43 ? -3.148 7.039 -2.021 1 98.88 43 ILE B CA 1
ATOM 1771 C C . ILE B 1 43 ? -3.186 8.438 -2.641 1 98.88 43 ILE B C 1
ATOM 1773 O O . ILE B 1 43 ? -3.533 9.414 -1.969 1 98.88 43 ILE B O 1
ATOM 1777 N N . VAL B 1 44 ? -2.801 8.492 -3.895 1 98.88 44 VAL B N 1
ATOM 1778 C CA . VAL B 1 44 ? -2.928 9.734 -4.648 1 98.88 44 VAL B CA 1
ATOM 1779 C C . VAL B 1 44 ? -4.234 9.727 -5.441 1 98.88 44 VAL B C 1
ATOM 1781 O O . VAL B 1 44 ? -4.555 8.742 -6.109 1 98.88 44 VAL B O 1
ATOM 1784 N N . VAL B 1 45 ? -4.992 10.734 -5.332 1 98.75 45 VAL B N 1
ATOM 1785 C CA . VAL B 1 45 ? -6.141 11.023 -6.18 1 98.75 45 VAL B CA 1
ATOM 1786 C C . VAL B 1 45 ? -6.039 12.453 -6.715 1 98.75 45 VAL B C 1
ATOM 1788 O O . VAL B 1 45 ? -6.02 13.414 -5.941 1 98.75 45 VAL B O 1
ATOM 1791 N N . GLY B 1 46 ? -6.035 12.555 -8.031 1 97.5 46 GLY B N 1
ATOM 1792 C CA . GLY B 1 46 ? -5.73 13.852 -8.602 1 97.5 46 GLY B CA 1
ATOM 1793 C C . GLY B 1 46 ? -4.383 14.398 -8.164 1 97.5 46 GLY B C 1
ATOM 1794 O O . GLY B 1 46 ? -3.357 13.727 -8.312 1 97.5 46 GLY B O 1
ATOM 1795 N N . ASP B 1 47 ? -4.355 15.656 -7.605 1 98 47 ASP B N 1
ATOM 1796 C CA . ASP B 1 47 ? -3.113 16.312 -7.211 1 98 47 ASP B CA 1
ATOM 1797 C C . ASP B 1 47 ? -2.943 16.297 -5.695 1 98 47 ASP B C 1
ATOM 1799 O O . ASP B 1 47 ? -2.299 17.188 -5.133 1 98 47 ASP B O 1
ATOM 1803 N N . CYS B 1 48 ? -3.574 15.258 -5.113 1 98.56 48 CYS B N 1
ATOM 1804 C CA . CYS B 1 48 ? -3.506 15.219 -3.656 1 98.56 48 CYS B CA 1
ATOM 1805 C C . CYS B 1 48 ? -3.133 13.828 -3.162 1 98.56 48 CYS B C 1
ATOM 1807 O O . CYS B 1 48 ? -3.535 12.828 -3.758 1 98.56 48 CYS B O 1
ATOM 1809 N N . LEU B 1 49 ? -2.383 13.836 -2.082 1 98.69 49 LEU B N 1
ATOM 1810 C CA . LEU B 1 49 ? -2.129 12.633 -1.304 1 98.69 49 LEU B CA 1
ATOM 1811 C C . LEU B 1 49 ? -3.09 12.531 -0.123 1 98.69 49 LEU B C 1
ATOM 1813 O O . LEU B 1 49 ? -3.27 13.5 0.619 1 98.69 49 LEU B O 1
ATOM 1817 N N . TYR B 1 50 ? -3.721 11.375 0.015 1 98.81 50 TYR B N 1
ATOM 1818 C CA . TYR B 1 50 ? -4.582 11.094 1.159 1 98.81 50 TYR B CA 1
ATOM 1819 C C . TYR B 1 50 ? -3.969 10.023 2.053 1 98.81 50 TYR B C 1
ATOM 1821 O O . TYR B 1 50 ? -3.459 9.016 1.562 1 98.81 50 TYR B O 1
ATOM 1829 N N . ILE B 1 51 ? -3.949 10.258 3.33 1 98.69 51 ILE B N 1
ATOM 1830 C CA . ILE B 1 51 ? -3.422 9.328 4.324 1 98.69 51 ILE B CA 1
ATOM 1831 C C . ILE B 1 51 ? -4.508 8.992 5.344 1 98.69 51 ILE B C 1
ATOM 1833 O O . ILE B 1 51 ? -5.148 9.891 5.895 1 98.69 51 ILE B O 1
ATOM 1837 N N . PHE B 1 52 ? -4.734 7.727 5.625 1 98.81 52 PHE B N 1
ATOM 1838 C CA . PHE B 1 52 ? -5.746 7.32 6.59 1 98.81 52 PHE B CA 1
ATOM 1839 C C . PHE B 1 52 ? -5.18 6.301 7.57 1 98.81 52 PHE B C 1
ATOM 1841 O O . PHE B 1 52 ? -4.539 5.328 7.16 1 98.81 52 PHE B O 1
ATOM 1848 N N . GLY B 1 53 ? -5.438 6.531 8.828 1 98.81 53 GLY B N 1
ATOM 1849 C CA . GLY B 1 53 ? -5.281 5.539 9.883 1 98.81 53 GLY B CA 1
ATOM 1850 C C . GLY B 1 53 ? -3.834 5.234 10.203 1 98.81 53 GLY B C 1
ATOM 1851 O O . GLY B 1 53 ? -2.967 6.102 10.078 1 98.81 53 GLY B O 1
ATOM 1852 N N . GLY B 1 54 ? -3.617 4.043 10.75 1 98.88 54 GLY B N 1
ATOM 1853 C CA . GLY B 1 54 ? -2.312 3.59 11.203 1 98.88 54 GLY B CA 1
ATOM 1854 C C . GLY B 1 54 ? -2.221 3.459 12.711 1 98.88 54 GLY B C 1
ATOM 1855 O O . GLY B 1 54 ? -3.24 3.469 13.406 1 98.88 54 GLY B O 1
ATOM 1856 N N . TYR B 1 55 ? -1.059 3.213 13.078 1 98.88 55 TYR B N 1
ATOM 1857 C CA . TYR B 1 55 ? -0.711 3.059 14.484 1 98.88 55 TYR B CA 1
ATOM 1858 C C . TYR B 1 55 ? 0.305 4.109 14.914 1 98.88 55 TYR B C 1
ATOM 1860 O O . TYR B 1 55 ? 1.371 4.234 14.305 1 98.88 55 TYR B O 1
ATOM 1868 N N . ASP B 1 56 ? 0.027 4.828 16 1 98.31 56 ASP B N 1
ATOM 1869 C CA . ASP B 1 56 ? 0.859 5.98 16.328 1 98.31 56 ASP B CA 1
ATOM 1870 C C . ASP B 1 56 ? 1.849 5.645 17.453 1 98.31 56 ASP B C 1
ATOM 1872 O O . ASP B 1 56 ? 2.516 6.535 17.984 1 98.31 56 ASP B O 1
ATOM 1876 N N . GLY B 1 57 ? 1.952 4.395 17.781 1 98.06 57 GLY B N 1
ATOM 1877 C CA . GLY B 1 57 ? 2.826 3.955 18.859 1 98.06 57 GLY B CA 1
ATOM 1878 C C . GLY B 1 57 ? 2.074 3.607 20.141 1 98.06 57 GLY B C 1
ATOM 1879 O O . GLY B 1 57 ? 2.598 2.898 21 1 98.06 57 GLY B O 1
ATOM 1880 N N . SER B 1 58 ? 0.883 4.098 20.25 1 97.88 58 SER B N 1
ATOM 1881 C CA . SER B 1 58 ? 0.043 3.834 21.406 1 97.88 58 SER B CA 1
ATOM 1882 C C . SER B 1 58 ? -1.348 3.367 20.984 1 97.88 58 SER B C 1
ATOM 1884 O O . SER B 1 58 ? -1.895 2.428 21.578 1 97.88 58 SER B O 1
ATOM 1886 N N . ASN B 1 59 ? -1.862 4.012 20.016 1 97.56 59 ASN B N 1
ATOM 1887 C CA . ASN B 1 59 ? -3.221 3.729 19.562 1 97.56 59 ASN B CA 1
ATOM 1888 C C . ASN B 1 59 ? -3.293 3.602 18.047 1 97.56 59 ASN B C 1
ATOM 1890 O O . ASN B 1 59 ? -2.514 4.234 17.328 1 97.56 59 ASN B O 1
ATOM 1894 N N . ARG B 1 60 ? -4.23 2.711 17.641 1 98.69 60 ARG B N 1
ATOM 1895 C CA . ARG B 1 60 ? -4.684 2.873 16.266 1 98.69 60 ARG B CA 1
ATOM 1896 C C . ARG B 1 60 ? -5.496 4.156 16.109 1 98.69 60 ARG B C 1
ATOM 1898 O O . ARG B 1 60 ? -6.223 4.551 17.016 1 98.69 60 ARG B O 1
ATOM 1905 N N . VAL B 1 61 ? -5.387 4.758 14.953 1 98.44 61 VAL B N 1
ATOM 1906 C CA . VAL B 1 61 ? -6.07 6.031 14.742 1 98.44 61 VAL B CA 1
ATOM 1907 C C . VAL B 1 61 ? -6.934 5.949 13.484 1 98.44 61 VAL B C 1
ATOM 1909 O O . VAL B 1 61 ? -6.762 5.047 12.664 1 98.44 61 VAL B O 1
ATOM 1912 N N . ASN B 1 62 ? -7.906 6.848 13.367 1 98.25 62 ASN B N 1
ATOM 1913 C CA . ASN B 1 62 ? -8.742 6.934 12.172 1 98.25 62 ASN B CA 1
ATOM 1914 C C . ASN B 1 62 ? -8.734 8.344 11.586 1 98.25 62 ASN B C 1
ATOM 1916 O O . ASN B 1 62 ? -9.672 8.734 10.891 1 98.25 62 ASN B O 1
ATOM 1920 N N . ASP B 1 63 ? -7.703 9.133 11.961 1 97.5 63 ASP B N 1
ATOM 1921 C CA . ASP B 1 63 ? -7.633 10.453 11.344 1 97.5 63 ASP B CA 1
ATOM 1922 C C . ASP B 1 63 ? -7.324 10.352 9.852 1 97.5 63 ASP B C 1
ATOM 1924 O O . ASP B 1 63 ? -6.832 9.32 9.383 1 97.5 63 ASP B O 1
ATOM 1928 N N . PHE B 1 64 ? -7.738 11.32 9.188 1 98.06 64 PHE B N 1
ATOM 1929 C CA . PHE B 1 64 ? -7.711 11.383 7.73 1 98.06 64 PHE B CA 1
ATOM 1930 C C . PHE B 1 64 ? -7.164 12.719 7.254 1 98.06 64 PHE B C 1
ATOM 1932 O O . PHE B 1 64 ? -7.664 13.773 7.652 1 98.06 64 PHE B O 1
ATOM 1939 N N . PHE B 1 65 ? -6.078 12.641 6.426 1 97.75 65 PHE B N 1
ATOM 1940 C CA . PHE B 1 65 ? -5.395 13.859 5.996 1 97.75 65 PHE B CA 1
ATOM 1941 C C . PHE B 1 65 ? -5.293 13.914 4.477 1 97.75 65 PHE B C 1
ATOM 1943 O O . PHE B 1 65 ? -5.285 12.875 3.811 1 97.75 65 PHE B O 1
ATOM 1950 N N . LYS B 1 66 ? -5.238 15.078 4.055 1 97.75 66 LYS B N 1
ATOM 1951 C CA . LYS B 1 66 ? -4.973 15.391 2.654 1 97.75 66 LYS B CA 1
ATOM 1952 C C . LYS B 1 66 ? -3.76 16.297 2.512 1 97.75 66 LYS B C 1
ATOM 1954 O O . LYS B 1 66 ? -3.602 17.266 3.275 1 97.75 66 LYS B O 1
ATOM 1959 N N . PHE B 1 67 ? -2.871 15.945 1.61 1 97.88 67 PHE B N 1
ATOM 1960 C CA . PHE B 1 67 ? -1.775 16.828 1.218 1 97.88 67 PHE B CA 1
ATOM 1961 C C . PHE B 1 67 ? -1.961 17.312 -0.214 1 97.88 67 PHE B C 1
ATOM 1963 O O . PHE B 1 67 ? -2.025 16.5 -1.146 1 97.88 67 PHE B O 1
ATOM 1970 N N . SER B 1 68 ? -2.016 18.641 -0.361 1 97.31 68 SER B N 1
ATOM 1971 C CA . SER B 1 68 ? -2.025 19.234 -1.695 1 97.31 68 SER B CA 1
ATOM 1972 C C . SER B 1 68 ? -0.609 19.422 -2.229 1 97.31 68 SER B C 1
ATOM 1974 O O . SER B 1 68 ? 0.16 20.219 -1.689 1 97.31 68 SER B O 1
ATOM 1976 N N . PHE B 1 69 ? -0.294 18.703 -3.293 1 97.12 69 PHE B N 1
ATOM 1977 C CA . PHE B 1 69 ? 1.046 18.812 -3.855 1 97.12 69 PHE B CA 1
ATOM 1978 C C . PHE B 1 69 ? 1.287 20.219 -4.395 1 97.12 69 PHE B C 1
ATOM 1980 O O . PHE B 1 69 ? 2.391 20.75 -4.277 1 97.12 69 PHE B O 1
ATOM 1987 N N . LYS B 1 70 ? 0.305 20.75 -4.977 1 95.56 70 LYS B N 1
ATOM 1988 C CA . LYS B 1 70 ? 0.43 22.094 -5.539 1 95.56 70 LYS B CA 1
ATOM 1989 C C . LYS B 1 70 ? 0.621 23.141 -4.438 1 95.56 70 LYS B C 1
ATOM 1991 O O . LYS B 1 70 ? 1.487 24 -4.543 1 95.56 70 LYS B O 1
ATOM 1996 N N . ALA B 1 71 ? -0.121 22.969 -3.367 1 94.25 71 ALA B N 1
ATOM 1997 C CA . ALA B 1 71 ? -0.068 23.953 -2.291 1 94.25 71 ALA B CA 1
ATOM 1998 C C . ALA B 1 71 ? 1.015 23.609 -1.275 1 94.25 71 ALA B C 1
ATOM 2000 O O . ALA B 1 71 ? 1.376 24.422 -0.432 1 94.25 71 ALA B O 1
ATOM 2001 N N . SER B 1 72 ? 1.517 22.438 -1.362 1 94.81 72 SER B N 1
ATOM 2002 C CA . SER B 1 72 ? 2.465 21.922 -0.381 1 94.81 72 SER B CA 1
ATOM 2003 C C . SER B 1 72 ? 1.936 22.078 1.039 1 94.81 72 SER B C 1
ATOM 2005 O O . SER B 1 72 ? 2.633 22.594 1.912 1 94.81 72 SER B O 1
ATOM 2007 N N . LYS B 1 73 ? 0.72 21.578 1.207 1 95.44 73 LYS B N 1
ATOM 2008 C CA . LYS B 1 73 ? 0.047 21.781 2.484 1 95.44 73 LYS B CA 1
ATOM 2009 C C . LYS B 1 73 ? -0.756 20.547 2.896 1 95.44 73 LYS B C 1
ATOM 2011 O O . LYS B 1 73 ? -1.424 19.938 2.064 1 95.44 73 LYS B O 1
ATOM 2016 N N . TRP B 1 74 ? -0.653 20.297 4.199 1 96.5 74 TRP B N 1
ATOM 2017 C CA . TRP B 1 74 ? -1.5 19.281 4.816 1 96.5 74 TRP B CA 1
ATOM 2018 C C . TRP B 1 74 ? -2.803 19.891 5.324 1 96.5 74 TRP B C 1
ATOM 2020 O O . TRP B 1 74 ? -2.814 21.031 5.82 1 96.5 74 TRP B O 1
ATOM 2030 N N . SER B 1 75 ? -3.844 19.109 5.246 1 94.94 75 SER B N 1
ATOM 2031 C CA . SER B 1 75 ? -5.117 19.406 5.891 1 94.94 75 SER B CA 1
ATOM 2032 C C . SER B 1 75 ? -5.73 18.156 6.508 1 94.94 75 SER B C 1
ATOM 2034 O O . SER B 1 75 ? -5.727 17.094 5.895 1 94.94 75 SER B O 1
ATOM 2036 N N . GLN B 1 76 ? -6.16 18.359 7.719 1 95.31 76 GLN B N 1
ATOM 2037 C CA . GLN B 1 76 ? -6.938 17.25 8.289 1 95.31 76 GLN B CA 1
ATOM 2038 C C . GLN B 1 76 ? -8.383 17.297 7.801 1 95.31 76 GLN B C 1
ATOM 2040 O O . GLN B 1 76 ? -9.023 18.344 7.832 1 95.31 76 GLN B O 1
ATOM 2045 N N . LEU B 1 77 ? -8.836 16.156 7.348 1 95.56 77 LEU B N 1
ATOM 2046 C CA . LEU B 1 77 ? -10.211 16.047 6.879 1 95.56 77 LEU B CA 1
ATOM 2047 C C . LEU B 1 77 ? -11.133 15.602 8.008 1 95.56 77 LEU B C 1
ATOM 2049 O O . LEU B 1 77 ? -11.062 14.453 8.445 1 95.56 77 LEU B O 1
ATOM 2053 N N . ASN B 1 78 ? -11.867 16.531 8.508 1 90.19 78 ASN B N 1
ATOM 2054 C CA . ASN B 1 78 ? -12.859 16.234 9.531 1 90.19 78 ASN B CA 1
ATOM 2055 C C . ASN B 1 78 ? -14.227 15.938 8.914 1 90.19 78 ASN B C 1
ATOM 2057 O O . ASN B 1 78 ? -15.07 16.828 8.812 1 90.19 78 ASN B O 1
ATOM 2061 N N . VAL B 1 79 ? -14.414 14.75 8.57 1 87.12 79 VAL B N 1
ATOM 2062 C CA . VAL B 1 79 ? -15.617 14.367 7.844 1 87.12 79 VAL B CA 1
ATOM 2063 C C . VAL B 1 79 ? -16.75 14.078 8.828 1 87.12 79 VAL B C 1
ATOM 2065 O O . VAL B 1 79 ? -16.562 13.312 9.781 1 87.12 79 VAL B O 1
ATOM 2068 N N . ALA B 1 80 ? -17.812 14.711 8.539 1 87.75 80 ALA B N 1
ATOM 2069 C CA . ALA B 1 80 ? -18.984 14.508 9.383 1 87.75 80 ALA B CA 1
ATOM 2070 C C . ALA B 1 80 ? -19.609 13.141 9.125 1 87.75 80 ALA B C 1
ATOM 2072 O O . ALA B 1 80 ? -19.531 12.617 8.008 1 87.75 80 ALA B O 1
ATOM 2073 N N . GLY B 1 81 ? -20.234 12.57 10.141 1 91.5 81 GLY B N 1
ATOM 2074 C CA . GLY B 1 81 ? -20.938 11.305 9.984 1 91.5 81 GLY B CA 1
ATOM 2075 C C . GLY B 1 81 ? -20.062 10.094 10.242 1 91.5 81 GLY B C 1
ATOM 2076 O O . GLY B 1 81 ? -19.047 10.195 10.93 1 91.5 81 GLY B O 1
ATOM 2077 N N . ALA B 1 82 ? -20.562 8.992 9.742 1 94.38 82 ALA B N 1
ATOM 2078 C CA . ALA B 1 82 ? -19.844 7.734 9.977 1 94.38 82 ALA B CA 1
ATOM 2079 C C . ALA B 1 82 ? -18.547 7.688 9.18 1 94.38 82 ALA B C 1
ATOM 2081 O O . ALA B 1 82 ? -18.469 8.242 8.078 1 94.38 82 ALA B O 1
ATOM 2082 N N . SER B 1 83 ? -17.562 7.109 9.719 1 97.06 83 SER B N 1
ATOM 2083 C CA . SER B 1 83 ? -16.266 6.898 9.102 1 97.06 83 SER B CA 1
ATOM 2084 C C . SER B 1 83 ? -15.648 5.57 9.531 1 97.06 83 SER B C 1
ATOM 2086 O O . SER B 1 83 ? -16.109 4.953 10.492 1 97.06 83 SER B O 1
ATOM 2088 N N . PRO B 1 84 ? -14.688 5.117 8.781 1 97.81 84 PRO B N 1
ATOM 2089 C CA . PRO B 1 84 ? -14.039 3.883 9.227 1 97.81 84 PRO B CA 1
ATOM 2090 C C . PRO B 1 84 ? -13.461 3.998 10.641 1 97.81 84 PRO B C 1
ATOM 2092 O O . PRO B 1 84 ? -12.984 5.066 11.023 1 97.81 84 PRO B O 1
ATOM 2095 N N . SER B 1 85 ? -13.477 2.939 11.344 1 97.88 85 SER B N 1
ATOM 2096 C CA . SER B 1 85 ? -12.867 2.896 12.672 1 97.88 85 SER B CA 1
ATOM 2097 C C . SER B 1 85 ? -11.352 3.045 12.594 1 97.88 85 SER B C 1
ATOM 2099 O O . SER B 1 85 ? -10.758 2.852 11.531 1 97.88 85 SER B O 1
ATOM 2101 N N . ALA B 1 86 ? -10.82 3.4 13.75 1 98.69 86 ALA B N 1
ATOM 2102 C CA . ALA B 1 86 ? -9.367 3.348 13.852 1 98.69 86 ALA B CA 1
ATOM 2103 C C . ALA B 1 86 ? -8.844 1.968 13.469 1 98.69 86 ALA B C 1
ATOM 2105 O O . ALA B 1 86 ? -9.398 0.948 13.883 1 98.69 86 ALA B O 1
ATOM 2106 N N . ARG B 1 87 ? -7.742 1.985 12.641 1 98.94 87 ARG B N 1
ATOM 2107 C CA . ARG B 1 87 ? -7.246 0.69 12.188 1 98.94 87 ARG B CA 1
ATOM 2108 C C . ARG B 1 87 ? -5.863 0.826 11.555 1 98.94 87 ARG B C 1
ATOM 2110 O O . ARG B 1 87 ? -5.445 1.929 11.203 1 98.94 87 ARG B O 1
ATOM 2117 N N . ASP B 1 88 ? -5.184 -0.233 11.484 1 98.94 88 ASP B N 1
ATOM 2118 C CA . ASP B 1 88 ? -3.951 -0.362 10.711 1 98.94 88 ASP B CA 1
ATOM 2119 C C . ASP B 1 88 ? -3.988 -1.6 9.82 1 98.94 88 ASP B C 1
ATOM 2121 O O . ASP B 1 88 ? -4.969 -2.35 9.828 1 98.94 88 ASP B O 1
ATOM 2125 N N . ARG B 1 89 ? -3.041 -1.645 8.859 1 98.94 89 ARG B N 1
ATOM 2126 C CA . ARG B 1 89 ? -2.832 -2.797 7.992 1 98.94 89 ARG B CA 1
ATOM 2127 C C . ARG B 1 89 ? -4.059 -3.055 7.121 1 98.94 89 ARG B C 1
ATOM 2129 O O . ARG B 1 89 ? -4.402 -4.207 6.852 1 98.94 89 ARG B O 1
ATOM 2136 N N . HIS B 1 90 ? -4.855 -2.004 6.797 1 98.94 90 HIS B N 1
ATOM 2137 C CA . HIS B 1 90 ? -5.879 -1.998 5.758 1 98.94 90 HIS B CA 1
ATOM 2138 C C . HIS B 1 90 ? -5.285 -1.623 4.402 1 98.94 90 HIS B C 1
ATOM 2140 O O . HIS B 1 90 ? -4.125 -1.222 4.316 1 98.94 90 HIS B O 1
ATOM 2146 N N . VAL B 1 91 ? -6.066 -1.808 3.316 1 98.81 91 VAL B N 1
ATOM 2147 C CA . VAL B 1 91 ? -5.617 -1.355 2.004 1 98.81 91 VAL B CA 1
ATOM 2148 C C . VAL B 1 91 ? -6.457 -0.162 1.554 1 98.81 91 VAL B C 1
ATOM 2150 O O . VAL B 1 91 ? -7.566 0.046 2.049 1 98.81 91 VAL B O 1
ATOM 2153 N N . VAL B 1 92 ? -5.898 0.585 0.673 1 98.94 92 VAL B N 1
ATOM 2154 C CA . VAL B 1 92 ? -6.566 1.713 0.029 1 98.94 92 VAL B CA 1
ATOM 2155 C C . VAL B 1 92 ? -6.379 1.629 -1.483 1 98.94 92 VAL B C 1
ATOM 2157 O O . VAL B 1 92 ? -5.301 1.27 -1.963 1 98.94 92 VAL B O 1
ATOM 2160 N N . VAL B 1 93 ? -7.441 1.83 -2.234 1 98.88 93 VAL B N 1
ATOM 2161 C CA . VAL B 1 93 ? -7.355 1.924 -3.688 1 98.88 93 VAL B CA 1
ATOM 2162 C C . VAL B 1 93 ? -8.164 3.123 -4.176 1 98.88 93 VAL B C 1
ATOM 2164 O O . VAL B 1 93 ? -8.984 3.668 -3.436 1 98.88 93 VAL B O 1
ATOM 2167 N N . ASN B 1 94 ? -7.816 3.559 -5.32 1 98.81 94 ASN B N 1
ATOM 2168 C CA . ASN B 1 94 ? -8.578 4.586 -6.023 1 98.81 94 ASN B CA 1
ATOM 2169 C C . ASN B 1 94 ? -9.352 4 -7.203 1 98.81 94 ASN B C 1
ATOM 2171 O O . ASN B 1 94 ? -8.805 3.223 -7.988 1 98.81 94 ASN B O 1
ATOM 2175 N N . HIS B 1 95 ? -10.609 4.309 -7.277 1 98.56 95 HIS B N 1
ATOM 2176 C CA . HIS B 1 95 ? -11.445 4.012 -8.43 1 98.56 95 HIS B CA 1
ATOM 2177 C C . HIS B 1 95 ? -12.383 5.172 -8.742 1 98.56 95 HIS B C 1
ATOM 2179 O O . HIS B 1 95 ? -13.156 5.605 -7.883 1 98.56 95 HIS B O 1
ATOM 2185 N N . ALA B 1 96 ? -12.258 5.691 -9.984 1 97.62 96 ALA B N 1
ATOM 2186 C CA . ALA B 1 96 ? -13.117 6.77 -10.461 1 97.62 96 ALA B CA 1
ATOM 2187 C C . ALA B 1 96 ? -13.07 7.969 -9.523 1 97.62 96 ALA B C 1
ATOM 2189 O O . ALA B 1 96 ? -14.109 8.508 -9.133 1 97.62 96 ALA B O 1
ATOM 2190 N N . ASP B 1 97 ? -11.922 8.328 -9.016 1 97.44 97 ASP B N 1
ATOM 2191 C CA . ASP B 1 97 ? -11.617 9.508 -8.211 1 97.44 97 ASP B CA 1
ATOM 2192 C C . ASP B 1 97 ? -12.242 9.391 -6.82 1 97.44 97 ASP B C 1
ATOM 2194 O O . ASP B 1 97 ? -12.469 10.406 -6.152 1 97.44 97 ASP B O 1
ATOM 2198 N N . LYS B 1 98 ? -12.531 8.203 -6.469 1 98.5 98 LYS B N 1
ATOM 2199 C CA . LYS B 1 98 ? -12.953 7.91 -5.102 1 98.5 98 LYS B CA 1
ATOM 2200 C C . LYS B 1 98 ? -11.922 7.039 -4.387 1 98.5 98 LYS B C 1
ATOM 2202 O O . LYS B 1 98 ? -11.156 6.32 -5.027 1 98.5 98 LYS B O 1
ATOM 2207 N N . ILE B 1 99 ? -11.953 7.164 -3.092 1 98.81 99 ILE B N 1
ATOM 2208 C CA . ILE B 1 99 ? -11.023 6.395 -2.271 1 98.81 99 ILE B CA 1
ATOM 2209 C C . ILE B 1 99 ? -11.773 5.258 -1.576 1 98.81 99 ILE B C 1
ATOM 2211 O O . ILE B 1 99 ? -12.836 5.473 -0.998 1 98.81 99 ILE B O 1
ATOM 2215 N N . TYR B 1 100 ? -11.227 4.074 -1.661 1 98.81 100 TYR B N 1
ATOM 2216 C CA . TYR B 1 100 ? -11.828 2.912 -1.013 1 98.81 100 TYR B CA 1
ATOM 2217 C C . TYR B 1 100 ? -10.867 2.307 0.009 1 98.81 100 TYR B C 1
ATOM 2219 O O . TYR B 1 100 ? -9.688 2.117 -0.274 1 98.81 100 TYR B O 1
ATOM 2227 N N . ILE B 1 101 ? -11.336 2.018 1.146 1 98.69 101 ILE B N 1
ATOM 2228 C CA . ILE B 1 101 ? -10.586 1.363 2.213 1 98.69 101 ILE B CA 1
ATOM 2229 C C . ILE B 1 101 ? -11.234 0.023 2.553 1 98.69 101 ILE B C 1
ATOM 2231 O O . ILE B 1 101 ? -12.461 -0.06 2.711 1 98.69 101 ILE B O 1
ATOM 2235 N N . PHE B 1 102 ? -10.438 -0.956 2.631 1 98.62 102 PHE B N 1
ATOM 2236 C CA . PHE B 1 102 ? -10.977 -2.279 2.922 1 98.62 102 PHE B CA 1
ATOM 2237 C C . PHE B 1 102 ? -10.188 -2.949 4.043 1 98.62 102 PHE B C 1
ATOM 2239 O O . PHE B 1 102 ? -8.953 -2.941 4.031 1 98.62 102 PHE B O 1
ATOM 2246 N N . ALA B 1 103 ? -10.93 -3.496 5.078 1 98.62 103 ALA B N 1
ATOM 2247 C CA . ALA B 1 103 ? -10.477 -4.414 6.117 1 98.62 103 ALA B CA 1
ATOM 2248 C C . ALA B 1 103 ? -9.438 -3.744 7.02 1 98.62 103 ALA B C 1
ATOM 2250 O O . ALA B 1 103 ? -9.547 -2.555 7.324 1 98.62 103 ALA B O 1
ATOM 2251 N N . GLY B 1 104 ? -8.594 -4.523 7.629 1 98.88 104 GLY B N 1
ATOM 2252 C CA . GLY B 1 104 ? -7.629 -4.039 8.602 1 98.88 104 GLY B CA 1
ATOM 2253 C C . GLY B 1 104 ? -7.859 -4.59 10 1 98.88 104 GLY B C 1
ATOM 2254 O O . GLY B 1 104 ? -8.602 -5.559 10.172 1 98.88 104 GLY B O 1
ATOM 2255 N N . TYR B 1 105 ? -7.117 -3.986 10.875 1 98.88 105 TYR B N 1
ATOM 2256 C CA . TYR B 1 105 ? -7.172 -4.363 12.281 1 98.88 105 TYR B CA 1
ATOM 2257 C C . TYR B 1 105 ? -7.457 -3.148 13.164 1 98.88 105 TYR B C 1
ATOM 2259 O O . TYR B 1 105 ? -6.754 -2.139 13.086 1 98.88 105 TYR B O 1
ATOM 2267 N N . ASP B 1 106 ? -8.445 -3.252 14.031 1 98.12 106 ASP B N 1
ATOM 2268 C CA . ASP B 1 106 ? -8.867 -2.068 14.773 1 98.12 106 ASP B CA 1
ATOM 2269 C C . ASP B 1 106 ? -8.32 -2.092 16.203 1 98.12 106 ASP B C 1
ATOM 2271 O O . ASP B 1 106 ? -8.688 -1.25 17.016 1 98.12 106 ASP B O 1
ATOM 2275 N N . GLY B 1 107 ? -7.445 -2.994 16.531 1 96.69 107 GLY B N 1
ATOM 2276 C CA . GLY B 1 107 ? -6.879 -3.131 17.859 1 96.69 107 GLY B CA 1
ATOM 2277 C C . GLY B 1 107 ? -7.5 -4.262 18.656 1 96.69 107 GLY B C 1
ATOM 2278 O O . GLY B 1 107 ? -6.871 -4.801 19.562 1 96.69 107 GLY B O 1
ATOM 2279 N N . ASN B 1 108 ? -8.68 -4.547 18.344 1 97.44 108 ASN B N 1
ATOM 2280 C CA . ASN B 1 108 ? -9.406 -5.617 19.016 1 97.44 108 ASN B CA 1
ATOM 2281 C C . ASN B 1 108 ? -9.789 -6.73 18.047 1 97.44 108 ASN B C 1
ATOM 2283 O O . ASN B 1 108 ? -9.641 -7.914 18.359 1 97.44 108 ASN B O 1
ATOM 2287 N N . ASN B 1 109 ? -10.258 -6.32 16.922 1 98.06 109 ASN B N 1
ATOM 2288 C CA . ASN B 1 109 ? -10.75 -7.262 15.922 1 98.06 109 ASN B CA 1
ATOM 2289 C C . ASN B 1 109 ? -10.164 -6.969 14.547 1 98.06 109 ASN B C 1
ATOM 2291 O O . ASN B 1 109 ? -9.922 -5.812 14.203 1 98.06 109 ASN B O 1
ATOM 2295 N N . ARG B 1 110 ? -9.953 -8.086 13.797 1 98.56 110 ARG B N 1
ATOM 2296 C CA . ARG B 1 110 ? -9.867 -7.93 12.352 1 98.56 110 ARG B CA 1
ATOM 2297 C C . ARG B 1 110 ? -11.219 -7.566 11.75 1 98.56 110 ARG B C 1
ATOM 2299 O O . ARG B 1 110 ? -12.258 -8.07 12.195 1 98.56 110 ARG B O 1
ATOM 2306 N N . VAL B 1 111 ? -11.211 -6.758 10.766 1 98 111 VAL B N 1
ATOM 2307 C CA . VAL B 1 111 ? -12.477 -6.348 10.164 1 98 111 VAL B CA 1
ATOM 2308 C C . VAL B 1 111 ? -12.445 -6.625 8.664 1 98 111 VAL B C 1
ATOM 2310 O O . VAL B 1 111 ? -11.391 -6.883 8.086 1 98 111 VAL B O 1
ATOM 2313 N N . ASN B 1 112 ? -13.594 -6.66 8.016 1 97.44 112 ASN B N 1
ATOM 2314 C CA . ASN B 1 112 ? -13.719 -6.75 6.562 1 97.44 112 ASN B CA 1
ATOM 2315 C C . ASN B 1 112 ? -14.719 -5.73 6.02 1 97.44 112 ASN B C 1
ATOM 2317 O O . ASN B 1 112 ? -15.367 -5.973 5.004 1 97.44 112 ASN B O 1
ATOM 2321 N N . ASP B 1 113 ? -14.906 -4.676 6.836 1 97.06 113 ASP B N 1
ATOM 2322 C CA . ASP B 1 113 ? -15.766 -3.609 6.328 1 97.06 113 ASP B CA 1
ATOM 2323 C C . ASP B 1 113 ? -15.109 -2.895 5.148 1 97.06 113 ASP B C 1
ATOM 2325 O O . ASP B 1 113 ? -13.891 -2.963 4.977 1 97.06 113 ASP B O 1
ATOM 2329 N N . PHE B 1 114 ? -15.93 -2.338 4.371 1 98.38 114 PHE B N 1
ATOM 2330 C CA . PHE B 1 114 ? -15.578 -1.707 3.105 1 98.38 114 PHE B CA 1
ATOM 2331 C C . PHE B 1 114 ? -16.172 -0.31 3.012 1 98.38 114 PHE B C 1
ATOM 2333 O O . PHE B 1 114 ? -17.391 -0.144 3.107 1 98.38 114 PHE B O 1
ATOM 2340 N N . TRP B 1 115 ? -15.281 0.717 2.863 1 98.44 115 TRP B N 1
ATOM 2341 C CA . TRP B 1 115 ? -15.703 2.111 2.893 1 98.44 115 TRP B CA 1
ATOM 2342 C C . TRP B 1 115 ? -15.289 2.836 1.615 1 98.44 115 TRP B C 1
ATOM 2344 O O . TRP B 1 115 ? -14.266 2.506 1.013 1 98.44 115 TRP B O 1
ATOM 2354 N N . GLN B 1 116 ? -16.109 3.779 1.27 1 98.25 116 GLN B N 1
ATOM 2355 C CA . GLN B 1 116 ? -15.836 4.68 0.156 1 98.25 116 GLN B CA 1
ATOM 2356 C C . GLN B 1 116 ? -15.82 6.137 0.615 1 98.25 116 GLN B C 1
ATOM 2358 O O . GLN B 1 116 ? -16.672 6.551 1.406 1 98.25 116 GLN B O 1
ATOM 2363 N N . TYR B 1 117 ? -14.797 6.855 0.186 1 98.56 117 TYR B N 1
ATOM 2364 C CA . TYR B 1 117 ? -14.758 8.305 0.375 1 98.56 117 TYR B CA 1
ATOM 2365 C C . TYR B 1 117 ? -14.914 9.031 -0.955 1 98.56 117 TYR B C 1
ATOM 2367 O O . TYR B 1 117 ? -14.109 8.836 -1.873 1 98.56 117 TYR B O 1
ATOM 2375 N N . ASP B 1 118 ? -15.914 9.852 -1.036 1 97.25 118 ASP B N 1
ATOM 2376 C CA . ASP B 1 118 ? -16.141 10.711 -2.195 1 97.25 118 ASP B CA 1
ATOM 2377 C C . ASP B 1 118 ? -15.312 11.992 -2.096 1 97.25 118 ASP B C 1
ATOM 2379 O O . ASP B 1 118 ? -15.625 12.875 -1.294 1 97.25 118 ASP B O 1
ATOM 2383 N N . THR B 1 119 ? -14.297 12.117 -2.916 1 96.94 119 THR B N 1
ATOM 2384 C CA . THR B 1 119 ? -13.359 13.234 -2.797 1 96.94 119 THR B CA 1
ATOM 2385 C C . THR B 1 119 ? -14.023 14.539 -3.211 1 96.94 119 THR B C 1
ATOM 2387 O O . THR B 1 119 ? -13.578 15.625 -2.82 1 96.94 119 THR B O 1
ATOM 2390 N N . GLU B 1 120 ? -15.008 14.484 -4.012 1 95.25 120 GLU B N 1
ATOM 2391 C CA . GLU B 1 120 ? -15.727 15.68 -4.445 1 95.25 120 GLU B CA 1
ATOM 2392 C C . GLU B 1 120 ? -16.656 16.203 -3.346 1 95.25 120 GLU B C 1
ATOM 2394 O O . GLU B 1 120 ? -16.641 17.391 -3.037 1 95.25 120 GLU B O 1
ATOM 2399 N N . HIS B 1 121 ? -17.375 15.336 -2.693 1 94.69 121 HIS B N 1
ATOM 2400 C CA . HIS B 1 121 ? -18.375 15.75 -1.711 1 94.69 121 HIS B CA 1
ATOM 2401 C C . HIS B 1 121 ? -17.844 15.594 -0.289 1 94.69 121 HIS B C 1
ATOM 2403 O O . HIS B 1 121 ? -18.5 16.016 0.67 1 94.69 121 HIS B O 1
ATOM 2409 N N . GLU B 1 122 ? -16.703 14.953 -0.17 1 95 122 GLU B N 1
ATOM 2410 C CA . GLU B 1 122 ? -16 14.789 1.101 1 95 122 GLU B CA 1
ATOM 2411 C C . GLU B 1 122 ? -16.875 14.07 2.125 1 95 122 GLU B C 1
ATOM 2413 O O . GLU B 1 122 ? -17.062 14.555 3.246 1 95 122 GLU B O 1
ATOM 2418 N N . VAL B 1 123 ? -17.344 12.898 1.737 1 96.81 123 VAL B N 1
ATOM 2419 C CA . VAL B 1 123 ? -18.203 12.094 2.6 1 96.81 123 VAL B CA 1
ATOM 2420 C C . VAL B 1 123 ? -17.766 10.633 2.543 1 96.81 123 VAL B C 1
ATOM 2422 O O . VAL B 1 123 ? -17.469 10.109 1.467 1 96.81 123 VAL B O 1
ATOM 2425 N N . TRP B 1 124 ? -17.812 10 3.709 1 98.06 124 TRP B N 1
ATOM 2426 C CA . TRP B 1 124 ? -17.625 8.555 3.799 1 98.06 124 TRP B CA 1
ATOM 2427 C C . TRP B 1 124 ? -18.969 7.832 3.668 1 98.06 124 TRP B C 1
ATOM 2429 O O . TRP B 1 124 ? -19.969 8.266 4.223 1 98.06 124 TRP B O 1
ATOM 2439 N N . THR B 1 125 ? -18.953 6.699 2.998 1 97.31 125 THR B N 1
ATOM 2440 C CA . THR B 1 125 ? -20.094 5.785 2.975 1 97.31 125 THR B CA 1
ATOM 2441 C C . THR B 1 125 ? -19.625 4.332 3.012 1 97.31 125 THR B C 1
ATOM 2443 O O . THR B 1 125 ? -18.516 4.023 2.576 1 97.31 125 THR B O 1
ATOM 2446 N N . THR B 1 126 ? -20.469 3.498 3.535 1 97.19 126 THR B N 1
ATOM 2447 C CA . THR B 1 126 ? -20.172 2.072 3.5 1 97.19 126 THR B CA 1
ATOM 2448 C C . THR B 1 126 ? -20.516 1.477 2.141 1 97.19 126 THR B C 1
ATOM 2450 O O . THR B 1 126 ? -21.5 1.876 1.516 1 97.19 126 THR B O 1
ATOM 2453 N N . VAL B 1 127 ? -19.641 0.621 1.698 1 96.56 127 VAL B N 1
ATOM 2454 C CA . VAL B 1 127 ? -19.891 -0.155 0.488 1 96.56 127 VAL B CA 1
ATOM 2455 C C . VAL B 1 127 ? -20.453 -1.529 0.86 1 96.56 127 VAL B C 1
ATOM 2457 O O . VAL B 1 127 ? -19.922 -2.193 1.759 1 96.56 127 VAL B O 1
ATOM 2460 N N . GLU B 1 128 ? -21.547 -1.936 0.245 1 85.5 128 GLU B N 1
ATOM 2461 C CA . GLU B 1 128 ? -22.031 -3.289 0.478 1 85.5 128 GLU B CA 1
ATOM 2462 C C . GLU B 1 128 ? -21 -4.332 0.047 1 85.5 128 GLU B C 1
ATOM 2464 O O . GLU B 1 128 ? -20.703 -4.465 -1.143 1 85.5 128 GLU B O 1
ATOM 2469 N N . ALA B 1 129 ? -20.469 -4.988 0.956 1 75.19 129 ALA B N 1
ATOM 2470 C CA . ALA B 1 129 ? -19.328 -5.867 0.71 1 75.19 129 ALA B CA 1
ATOM 2471 C C . ALA B 1 129 ? -19.703 -7.328 0.932 1 75.19 129 ALA B C 1
ATOM 2473 O O . ALA B 1 129 ? -18.828 -8.195 1.039 1 75.19 129 ALA B O 1
ATOM 2474 N N . THR B 1 130 ? -20.938 -7.625 0.93 1 86.56 130 THR B N 1
ATOM 2475 C CA . THR B 1 130 ? -21.25 -8.977 1.376 1 86.56 130 THR B CA 1
ATOM 2476 C C . THR B 1 130 ? -21.703 -9.844 0.202 1 86.56 130 THR B C 1
ATOM 2478 O O . THR B 1 130 ? -21.766 -11.07 0.318 1 86.56 130 THR B O 1
ATOM 2481 N N . LEU B 1 131 ? -21.828 -9.242 -0.854 1 91.69 131 LEU B N 1
ATOM 2482 C CA . LEU B 1 131 ? -22.328 -10.023 -1.978 1 91.69 131 LEU B CA 1
ATOM 2483 C C . LEU B 1 131 ? -21.203 -10.812 -2.633 1 91.69 131 LEU B C 1
ATOM 2485 O O . LEU B 1 131 ? -20.094 -10.297 -2.799 1 91.69 131 LEU B O 1
ATOM 2489 N N . GLY B 1 132 ? -21.516 -12.086 -2.957 1 96.12 132 GLY B N 1
ATOM 2490 C CA . GLY B 1 132 ? -20.562 -12.977 -3.586 1 96.12 132 GLY B CA 1
ATOM 2491 C C . GLY B 1 132 ? -19.672 -13.695 -2.588 1 96.12 132 GLY B C 1
ATOM 2492 O O . GLY B 1 132 ? -20.172 -14.336 -1.657 1 96.12 132 GLY B O 1
ATOM 2493 N N . ASN B 1 133 ? -18.359 -13.688 -2.811 1 96.62 133 ASN B N 1
ATOM 2494 C CA . ASN B 1 133 ? -17.359 -14.352 -1.981 1 96.62 133 ASN B CA 1
ATOM 2495 C C . ASN B 1 133 ? -16.391 -13.352 -1.366 1 96.62 133 ASN B C 1
ATOM 2497 O O . ASN B 1 133 ? -15.211 -13.312 -1.737 1 96.62 133 ASN B O 1
ATOM 2501 N N . PRO B 1 134 ? -16.891 -12.641 -0.398 1 97.62 134 PRO B N 1
ATOM 2502 C CA . PRO B 1 134 ? -15.992 -11.648 0.206 1 97.62 134 PRO B CA 1
ATOM 2503 C C . PRO B 1 134 ? -14.859 -12.281 1.009 1 97.62 134 PRO B C 1
ATOM 2505 O O . PRO B 1 134 ? -15.008 -13.398 1.517 1 97.62 134 PRO B O 1
ATOM 2508 N N . PRO B 1 135 ? -13.766 -11.594 1.079 1 97.88 135 PRO B N 1
ATOM 2509 C CA . PRO B 1 135 ? -12.719 -12.07 1.988 1 97.88 135 PRO B CA 1
ATOM 2510 C C . PRO B 1 135 ? -13.18 -12.102 3.445 1 97.88 135 PRO B C 1
ATOM 2512 O O . PRO B 1 135 ? -14.031 -11.305 3.846 1 97.88 135 PRO B O 1
ATOM 2515 N N . THR B 1 136 ? -12.617 -12.93 4.234 1 98.12 136 THR B N 1
ATOM 2516 C CA . THR B 1 136 ? -12.781 -12.914 5.684 1 98.12 136 THR B CA 1
ATOM 2517 C C . THR B 1 136 ? -12.18 -11.648 6.281 1 98.12 136 THR B C 1
ATOM 2519 O O . THR B 1 136 ? -11.32 -11.008 5.664 1 98.12 136 THR B O 1
ATOM 2522 N N . PRO B 1 137 ? -12.68 -11.297 7.516 1 98.56 137 PRO B N 1
ATOM 2523 C CA . PRO B 1 137 ? -11.961 -10.219 8.195 1 98.56 137 PRO B CA 1
ATOM 2524 C C . PRO B 1 137 ? -10.461 -10.484 8.305 1 98.56 137 PRO B C 1
ATOM 2526 O O . PRO B 1 137 ? -10.055 -11.562 8.75 1 98.56 137 PRO B O 1
ATOM 2529 N N . ARG B 1 138 ? -9.656 -9.484 7.871 1 98.88 138 ARG B N 1
ATOM 2530 C CA . ARG B 1 138 ? -8.219 -9.734 7.789 1 98.88 138 ARG B CA 1
ATOM 2531 C C . ARG B 1 138 ? -7.434 -8.43 7.762 1 98.88 138 ARG B C 1
ATOM 2533 O O . ARG B 1 138 ? -8.016 -7.352 7.605 1 98.88 138 ARG B O 1
ATOM 2540 N N . HIS B 1 139 ? -6.188 -8.531 7.945 1 98.88 139 HIS B N 1
ATOM 2541 C CA . HIS B 1 139 ? -5.262 -7.422 7.762 1 98.88 139 HIS B CA 1
ATOM 2542 C C . HIS B 1 139 ? -3.994 -7.875 7.043 1 98.88 139 HIS B C 1
ATOM 2544 O O . HIS B 1 139 ? -3.844 -9.062 6.73 1 98.88 139 HIS B O 1
ATOM 2550 N N . SER B 1 140 ? -3.168 -6.922 6.633 1 98.94 140 SER B N 1
ATOM 2551 C CA . SER B 1 140 ? -1.841 -7.195 6.094 1 98.94 140 SER B CA 1
ATOM 2552 C C . SER B 1 140 ? -1.927 -7.906 4.746 1 98.94 140 SER B C 1
ATOM 2554 O O . SER B 1 140 ? -1.065 -8.719 4.414 1 98.94 140 SER B O 1
ATOM 2556 N N . HIS B 1 141 ? -3.041 -7.723 4.039 1 98.94 141 HIS B N 1
ATOM 2557 C CA . HIS B 1 141 ? -3.219 -8.094 2.639 1 98.94 141 HIS B CA 1
ATOM 2558 C C . HIS B 1 141 ? -2.777 -6.969 1.71 1 98.94 141 HIS B C 1
ATOM 2560 O O . HIS B 1 141 ? -2.496 -5.855 2.164 1 98.94 141 HIS B O 1
ATOM 2566 N N . SER B 1 142 ? -2.576 -7.273 0.461 1 98.88 142 SER B N 1
ATOM 2567 C CA . SER B 1 142 ? -2.389 -6.227 -0.538 1 98.88 142 SER B CA 1
ATOM 2568 C C . SER B 1 142 ? -3.678 -5.965 -1.311 1 98.88 142 SER B C 1
ATOM 2570 O O . SER B 1 142 ? -4.562 -6.82 -1.36 1 98.88 142 SER B O 1
ATOM 2572 N N . GLY B 1 143 ? -3.812 -4.809 -1.831 1 98.88 143 GLY B N 1
ATOM 2573 C CA . GLY B 1 143 ? -4.949 -4.375 -2.629 1 98.88 143 GLY B CA 1
ATOM 2574 C C . GLY B 1 143 ? -4.559 -3.467 -3.779 1 98.88 143 GLY B C 1
ATOM 2575 O O . GLY B 1 143 ? -3.758 -2.545 -3.605 1 98.88 143 GLY B O 1
ATOM 2576 N N . VAL B 1 144 ? -5.082 -3.795 -4.957 1 98.88 144 VAL B N 1
ATOM 2577 C CA . VAL B 1 144 ? -4.824 -2.969 -6.129 1 98.88 144 VAL B CA 1
ATOM 2578 C C . VAL B 1 144 ? -6.113 -2.785 -6.926 1 98.88 144 VAL B C 1
ATOM 2580 O O . VAL B 1 144 ? -7.055 -3.57 -6.781 1 98.88 144 VAL B O 1
ATOM 2583 N N . GLU B 1 145 ? -6.168 -1.694 -7.641 1 98.81 145 GLU B N 1
ATOM 2584 C CA . GLU B 1 145 ? -7.238 -1.485 -8.609 1 98.81 145 GLU B CA 1
ATOM 2585 C C . GLU B 1 145 ? -6.762 -1.789 -10.031 1 98.81 145 GLU B C 1
ATOM 2587 O O . GLU B 1 145 ? -5.656 -1.408 -10.414 1 98.81 145 GLU B O 1
ATOM 2592 N N . TYR B 1 146 ? -7.543 -2.5 -10.773 1 98.69 146 TYR B N 1
ATOM 2593 C CA . TYR B 1 146 ? -7.285 -2.768 -12.188 1 98.69 146 TYR B CA 1
ATOM 2594 C C . TYR B 1 146 ? -8.586 -2.92 -12.961 1 98.69 146 TYR B C 1
ATOM 2596 O O . TYR B 1 146 ? -9.445 -3.725 -12.586 1 98.69 146 TYR B O 1
ATOM 2604 N N . ASP B 1 147 ? -8.773 -2.146 -13.922 1 98.38 147 ASP B N 1
ATOM 2605 C CA . ASP B 1 147 ? -9.844 -2.248 -14.914 1 98.38 147 ASP B CA 1
ATOM 2606 C C . ASP B 1 147 ? -11.203 -2.393 -14.242 1 98.38 147 ASP B C 1
ATOM 2608 O O . ASP B 1 147 ? -11.945 -3.334 -14.523 1 98.38 147 ASP B O 1
ATOM 2612 N N . GLY B 1 148 ? -11.555 -1.504 -13.336 1 98.38 148 GLY B N 1
ATOM 2613 C CA . GLY B 1 148 ? -12.883 -1.414 -12.742 1 98.38 148 GLY B CA 1
ATOM 2614 C C . GLY B 1 148 ? -13.094 -2.379 -11.594 1 98.38 148 GLY B C 1
ATOM 2615 O O . GLY B 1 148 ? -14.227 -2.627 -11.18 1 98.38 148 GLY B O 1
ATOM 2616 N N . SER B 1 149 ? -11.977 -2.951 -11.125 1 98.56 149 SER B N 1
ATOM 2617 C CA . SER B 1 149 ? -12.094 -3.891 -10.016 1 98.56 149 SER B CA 1
ATOM 2618 C C . SER B 1 149 ? -10.977 -3.684 -8.992 1 98.56 149 SER B C 1
ATOM 2620 O O . SER B 1 149 ? -9.898 -3.201 -9.336 1 98.56 149 SER B O 1
ATOM 2622 N N . MET B 1 150 ? -11.297 -4.031 -7.789 1 98.69 150 MET B N 1
ATOM 2623 C CA . MET B 1 150 ? -10.281 -4.164 -6.75 1 98.69 150 MET B CA 1
ATOM 2624 C C . MET B 1 150 ? -9.906 -5.625 -6.539 1 98.69 150 MET B C 1
ATOM 2626 O O . MET B 1 150 ? -10.781 -6.492 -6.461 1 98.69 150 MET B O 1
ATOM 2630 N N . TYR B 1 151 ? -8.641 -5.848 -6.473 1 98.81 151 TYR B N 1
ATOM 2631 C CA . TYR B 1 151 ? -8.109 -7.18 -6.203 1 98.81 151 TYR B CA 1
ATOM 2632 C C . TYR B 1 151 ? -7.395 -7.223 -4.859 1 98.81 151 TYR B C 1
ATOM 2634 O O . TYR B 1 151 ? -6.547 -6.375 -4.574 1 98.81 151 TYR B O 1
ATOM 2642 N N . ILE B 1 152 ? -7.75 -8.148 -4.051 1 98.62 152 ILE B N 1
ATOM 2643 C CA . ILE B 1 152 ? -7.18 -8.367 -2.727 1 98.62 152 ILE B CA 1
ATOM 2644 C C . ILE B 1 152 ? -6.449 -9.703 -2.691 1 98.62 152 ILE B C 1
ATOM 2646 O O . ILE B 1 152 ? -7.016 -10.734 -3.068 1 98.62 152 ILE B O 1
ATOM 2650 N N . PHE B 1 153 ? -5.246 -9.641 -2.244 1 98.75 153 PHE B N 1
ATOM 2651 C CA . PHE B 1 153 ? -4.48 -10.875 -2.199 1 98.75 153 PHE B CA 1
ATOM 2652 C C . PHE B 1 153 ? -3.936 -11.125 -0.798 1 98.75 153 PHE B C 1
ATOM 2654 O O . PHE B 1 153 ? -3.369 -10.227 -0.176 1 98.75 153 PHE B O 1
ATOM 2661 N N . ALA B 1 154 ? -4.188 -12.406 -0.281 1 98.81 154 ALA B N 1
ATOM 2662 C CA . ALA B 1 154 ? -3.566 -12.977 0.911 1 98.81 154 ALA B CA 1
ATOM 2663 C C . ALA B 1 154 ? -3.895 -12.148 2.15 1 98.81 154 ALA B C 1
ATOM 2665 O O . ALA B 1 154 ? -5.039 -11.719 2.336 1 98.81 154 ALA B O 1
ATOM 2666 N N . GLY B 1 155 ? -2.988 -12.086 3.07 1 98.88 155 GLY B N 1
ATOM 2667 C CA . GLY B 1 155 ? -3.213 -11.438 4.355 1 98.88 155 GLY B CA 1
ATOM 2668 C C . GLY B 1 155 ? -3.33 -12.422 5.504 1 98.88 155 GLY B C 1
ATOM 2669 O O . GLY B 1 155 ? -2.924 -13.578 5.383 1 98.88 155 GLY B O 1
ATOM 2670 N N . TYR B 1 156 ? -3.797 -11.867 6.574 1 98.88 156 TYR B N 1
ATOM 2671 C CA . TYR B 1 156 ? -3.885 -12.656 7.797 1 98.88 156 TYR B CA 1
ATOM 2672 C C . TYR B 1 156 ? -5.262 -12.531 8.438 1 98.88 156 TYR B C 1
ATOM 2674 O O . TYR B 1 156 ? -5.695 -11.43 8.781 1 98.88 156 TYR B O 1
ATOM 2682 N N . ASP B 1 157 ? -5.973 -13.617 8.641 1 98.75 157 ASP B N 1
ATOM 2683 C CA . ASP B 1 157 ? -7.285 -13.625 9.281 1 98.75 157 ASP B CA 1
ATOM 2684 C C . ASP B 1 157 ? -7.297 -14.555 10.492 1 98.75 157 ASP B C 1
ATOM 2686 O O . ASP B 1 157 ? -8.367 -14.969 10.953 1 98.75 157 ASP B O 1
ATOM 2690 N N . GLY B 1 158 ? -6.25 -14.82 11.086 1 98.38 158 GLY B N 1
ATOM 2691 C CA . GLY B 1 158 ? -5.996 -15.852 12.078 1 98.38 158 GLY B CA 1
ATOM 2692 C C . GLY B 1 158 ? -5.098 -16.969 11.57 1 98.38 158 GLY B C 1
ATOM 2693 O O . GLY B 1 158 ? -4.508 -17.703 12.359 1 98.38 158 GLY B O 1
ATOM 2694 N N . ASN B 1 159 ? -5.105 -17.031 10.258 1 98.56 159 ASN B N 1
ATOM 2695 C CA . ASN B 1 159 ? -4.18 -17.828 9.461 1 98.56 159 ASN B CA 1
ATOM 2696 C C . ASN B 1 159 ? -3.607 -17.031 8.297 1 98.56 159 ASN B C 1
ATOM 2698 O O . ASN B 1 159 ? -4.27 -16.125 7.77 1 98.56 159 ASN B O 1
ATOM 2702 N N . TYR B 1 160 ? -2.375 -17.359 7.965 1 98.75 160 TYR B N 1
ATOM 2703 C CA . TYR B 1 160 ? -1.836 -16.734 6.758 1 98.75 160 TYR B CA 1
ATOM 2704 C C . TYR B 1 160 ? -2.535 -17.281 5.512 1 98.75 160 TYR B C 1
ATOM 2706 O O . TYR B 1 160 ? -2.699 -18.484 5.355 1 98.75 160 TYR B O 1
ATOM 2714 N N . ARG B 1 161 ? -2.941 -16.312 4.633 1 98.56 161 ARG B N 1
ATOM 2715 C CA . ARG B 1 161 ? -3.785 -16.688 3.504 1 98.56 161 ARG B CA 1
ATOM 2716 C C . ARG B 1 161 ? -3.055 -16.484 2.182 1 98.56 161 ARG B C 1
ATOM 2718 O O . ARG B 1 161 ? -2.082 -15.727 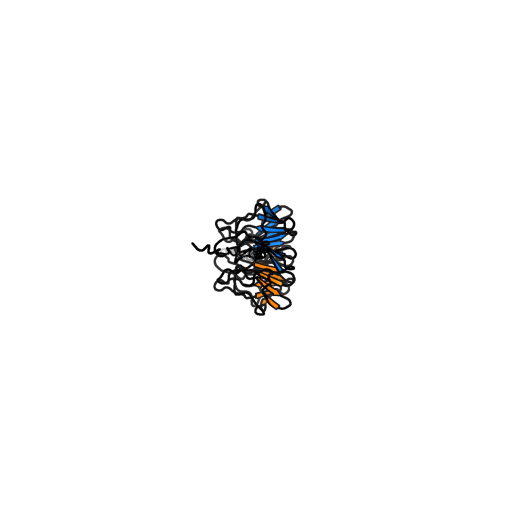2.119 1 98.56 161 ARG B O 1
ATOM 2725 N N . SER B 1 162 ? -3.508 -17.188 1.139 1 97.94 162 SER B N 1
ATOM 2726 C CA . SER B 1 162 ? -3.021 -17 -0.225 1 97.94 162 SER B CA 1
ATOM 2727 C C . SER B 1 162 ? -4.18 -16.828 -1.206 1 97.94 162 SER B C 1
ATOM 2729 O O . SER B 1 162 ? -4.012 -17.031 -2.41 1 97.94 162 SER B O 1
ATOM 2731 N N . ASP B 1 163 ? -5.344 -16.578 -0.647 1 97.62 163 ASP B N 1
ATOM 2732 C CA . ASP B 1 163 ? -6.52 -16.422 -1.499 1 97.62 163 ASP B CA 1
ATOM 2733 C C . ASP B 1 163 ? -6.492 -15.102 -2.252 1 97.62 163 ASP B C 1
ATOM 2735 O O . ASP B 1 163 ? -5.785 -14.172 -1.858 1 97.62 163 ASP B O 1
ATOM 2739 N N . PHE B 1 164 ? -7.195 -15.117 -3.291 1 98.25 164 PHE B N 1
ATOM 2740 C CA . PHE B 1 164 ? -7.219 -14.023 -4.258 1 98.25 164 PHE B CA 1
ATOM 2741 C C . PHE B 1 164 ? -8.648 -13.656 -4.629 1 98.25 164 PHE B C 1
ATOM 2743 O O . PHE B 1 164 ? -9.352 -14.445 -5.266 1 98.25 164 PHE B O 1
ATOM 2750 N N . HIS B 1 165 ? -9.102 -12.422 -4.215 1 98.5 165 HIS B N 1
ATOM 2751 C CA . HIS B 1 165 ? -10.477 -11.984 -4.41 1 98.5 165 HIS B CA 1
ATOM 2752 C C . HIS B 1 165 ? -10.539 -10.758 -5.316 1 98.5 165 HIS B C 1
ATOM 2754 O O . HIS B 1 165 ? -9.594 -9.961 -5.359 1 98.5 165 HIS B O 1
ATOM 2760 N N . ARG B 1 166 ? -11.641 -10.68 -5.973 1 98.44 166 ARG B N 1
ATOM 2761 C CA . ARG B 1 166 ? -11.945 -9.539 -6.824 1 98.44 166 ARG B CA 1
ATOM 2762 C C . ARG B 1 166 ? -13.273 -8.898 -6.438 1 98.44 166 ARG B C 1
ATOM 2764 O O . ARG B 1 166 ? -14.273 -9.594 -6.277 1 98.44 166 ARG B O 1
ATOM 2771 N N . TYR B 1 167 ? -13.273 -7.617 -6.25 1 98.56 167 TYR B N 1
ATOM 2772 C CA . TYR B 1 167 ? -14.508 -6.844 -6.148 1 98.56 167 TYR B CA 1
ATOM 2773 C C . TYR B 1 167 ? -14.766 -6.051 -7.426 1 98.56 167 TYR B C 1
ATOM 2775 O O . TYR B 1 167 ? -13.992 -5.156 -7.773 1 98.56 167 TYR B O 1
ATOM 2783 N N . ASN B 1 168 ? -15.867 -6.359 -8.078 1 98.25 168 ASN B N 1
ATOM 2784 C CA . ASN B 1 168 ? -16.281 -5.602 -9.258 1 98.25 168 ASN B CA 1
ATOM 2785 C C . ASN B 1 168 ? -17.125 -4.387 -8.875 1 98.25 168 ASN B C 1
ATOM 2787 O O . ASN B 1 168 ? -18.234 -4.535 -8.367 1 98.25 168 ASN B O 1
ATOM 2791 N N . PHE B 1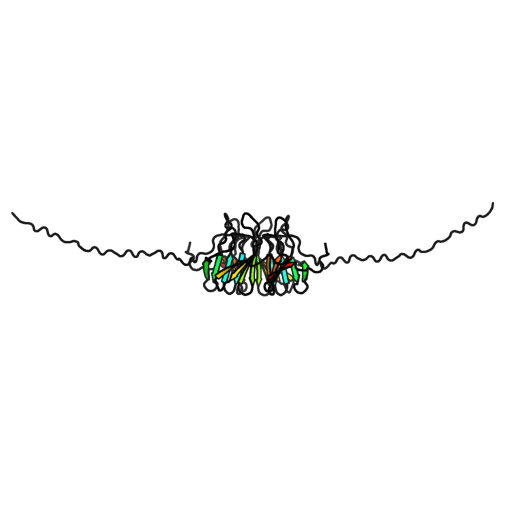 169 ? -16.641 -3.238 -9.172 1 97.88 169 PHE B N 1
ATOM 2792 C CA . PHE B 1 169 ? -17.297 -2.025 -8.688 1 97.88 169 PHE B CA 1
ATOM 2793 C C . PHE B 1 169 ? -18.641 -1.823 -9.367 1 97.88 169 PHE B C 1
ATOM 2795 O O . PHE B 1 169 ? -19.594 -1.36 -8.742 1 97.88 169 PHE B O 1
ATOM 2802 N N . SER B 1 170 ? -18.719 -2.08 -10.625 1 97 170 SER B N 1
ATOM 2803 C CA . SER B 1 170 ? -19.969 -1.896 -11.344 1 97 170 SER B CA 1
ATOM 2804 C C . SER B 1 170 ? -21.016 -2.908 -10.891 1 97 170 SER B C 1
ATOM 2806 O O . SER B 1 170 ? -22.188 -2.562 -10.727 1 97 170 SER B O 1
ATOM 2808 N N . GLN B 1 171 ? -20.609 -4.125 -10.617 1 96.69 171 GLN B N 1
ATOM 2809 C CA . GLN B 1 171 ? -21.531 -5.18 -10.211 1 96.69 171 GLN B CA 1
ATOM 2810 C C . GLN B 1 171 ? -21.719 -5.191 -8.695 1 96.69 171 GLN B C 1
ATOM 2812 O O . GLN B 1 171 ? -22.641 -5.836 -8.188 1 96.69 171 GLN B O 1
ATOM 2817 N N . ARG B 1 172 ? -20.891 -4.527 -8.039 1 96.94 172 ARG B N 1
ATOM 2818 C CA . ARG B 1 172 ? -20.922 -4.457 -6.578 1 96.94 172 ARG B CA 1
ATOM 2819 C C . ARG B 1 172 ? -20.922 -5.852 -5.965 1 96.94 172 ARG B C 1
ATOM 2821 O O . ARG B 1 172 ? -21.781 -6.16 -5.121 1 96.94 172 ARG B O 1
ATOM 2828 N N . LYS B 1 173 ? -19.891 -6.609 -6.402 1 97.44 173 LYS B N 1
ATOM 2829 C CA . LYS B 1 173 ? -19.875 -8.008 -5.973 1 97.44 173 LYS B CA 1
ATOM 2830 C C . LYS B 1 173 ? -18.438 -8.531 -5.902 1 97.44 173 LYS B C 1
ATOM 2832 O O . LYS B 1 173 ? -17.609 -8.227 -6.77 1 97.44 173 LYS B O 1
ATOM 2837 N N . TRP B 1 174 ? -18.234 -9.422 -4.879 1 98.31 174 TRP B N 1
ATOM 2838 C CA . TRP B 1 174 ? -16.969 -10.125 -4.723 1 98.31 174 TRP B CA 1
ATOM 2839 C C . TRP B 1 174 ? -17 -11.461 -5.465 1 98.31 174 TRP B C 1
ATOM 2841 O O . TRP B 1 174 ? -18.031 -12.125 -5.535 1 98.31 174 TRP B O 1
ATOM 2851 N N . SER B 1 175 ? -15.836 -11.844 -5.918 1 97.94 175 SER B N 1
ATOM 2852 C CA . SER B 1 175 ? -15.609 -13.188 -6.449 1 97.94 175 SER B CA 1
ATOM 2853 C C . SER B 1 175 ? -14.203 -13.672 -6.137 1 97.94 175 SER B C 1
ATOM 2855 O O . SER B 1 175 ? -13.32 -12.875 -5.812 1 97.94 175 SER B O 1
ATOM 2857 N N . ILE B 1 176 ? -14.062 -14.961 -6.207 1 97.12 176 ILE B N 1
ATOM 2858 C CA . ILE B 1 176 ? -12.719 -15.531 -6.164 1 97.12 176 ILE B CA 1
ATOM 2859 C C . ILE B 1 176 ? -12.094 -15.469 -7.559 1 97.12 176 ILE B C 1
ATOM 2861 O O . ILE B 1 176 ? -12.734 -15.828 -8.547 1 97.12 176 ILE B O 1
ATOM 2865 N N . VAL B 1 177 ? -10.867 -14.961 -7.645 1 96.75 177 VAL B N 1
ATOM 2866 C CA . VAL B 1 177 ? -10.211 -14.852 -8.945 1 96.75 177 VAL B CA 1
ATOM 2867 C C . VAL B 1 177 ? -9.828 -16.234 -9.453 1 96.75 177 VAL B C 1
ATOM 2869 O O . VAL B 1 177 ? -9.109 -16.969 -8.773 1 96.75 177 VAL B O 1
ATOM 2872 N N . PRO B 1 178 ? -10.305 -16.547 -10.57 1 88.94 178 PRO B N 1
ATOM 2873 C CA . PRO B 1 178 ? -9.906 -17.828 -11.141 1 88.94 178 PRO B CA 1
ATOM 2874 C C . PRO B 1 178 ? -8.438 -17.875 -11.539 1 88.94 178 PRO B C 1
ATOM 2876 O O . PRO B 1 178 ? -7.914 -16.891 -12.086 1 88.94 178 PRO B O 1
ATOM 2879 N N . VAL B 1 179 ? -7.703 -18.828 -11.117 1 87.88 179 VAL B N 1
ATOM 2880 C CA . VAL B 1 179 ? -6.301 -18.984 -11.484 1 87.88 179 VAL B CA 1
ATOM 2881 C C . VAL B 1 179 ? -6.113 -20.281 -12.281 1 87.88 179 VAL B C 1
ATOM 2883 O O . VAL B 1 179 ? -6.508 -21.359 -11.836 1 87.88 179 VAL B O 1
ATOM 2886 N N . LYS B 1 180 ? -5.699 -20.047 -13.492 1 78.94 180 LYS B N 1
ATOM 2887 C CA . LYS B 1 180 ? -5.473 -21.219 -14.344 1 78.94 180 LYS B CA 1
ATOM 2888 C C . LYS B 1 180 ? -4.238 -21.984 -13.898 1 78.94 180 LYS B C 1
ATOM 2890 O O . LYS B 1 180 ? -3.221 -21.391 -13.531 1 78.94 180 LYS B O 1
ATOM 2895 N N . GLY B 1 181 ? -4.32 -23.312 -14.016 1 66.5 181 GLY B N 1
ATOM 2896 C CA . GLY B 1 181 ? -3.232 -24.219 -13.664 1 66.5 181 GLY B CA 1
ATOM 2897 C C . GLY B 1 181 ? -3.213 -24.594 -12.195 1 66.5 181 GLY B C 1
ATOM 2898 O O . GLY B 1 181 ? -2.371 -25.375 -11.766 1 66.5 181 GLY B O 1
ATOM 2899 N N . ALA B 1 182 ? -3.99 -23.828 -11.43 1 57.16 182 ALA B N 1
ATOM 2900 C CA . ALA B 1 182 ? -4.062 -24.266 -10.031 1 57.16 182 ALA B CA 1
ATOM 2901 C C . ALA B 1 182 ? -4.691 -25.641 -9.922 1 57.16 182 ALA B C 1
ATOM 2903 O O . ALA B 1 182 ? -5.688 -25.938 -10.586 1 57.16 182 ALA B O 1
ATOM 2904 N N . VAL B 1 183 ? -3.873 -26.562 -9.789 1 49.84 183 VAL B N 1
ATOM 2905 C CA . VAL B 1 183 ? -4.402 -27.922 -9.633 1 49.84 183 VAL B CA 1
ATOM 2906 C C . VAL B 1 183 ? -5.516 -27.922 -8.586 1 49.84 183 VAL B C 1
ATOM 2908 O O . VAL B 1 183 ? -5.355 -27.359 -7.5 1 49.84 183 VAL B O 1
ATOM 2911 N N . PRO B 1 184 ? -6.727 -28.234 -9.109 1 45.25 184 PRO B N 1
ATOM 2912 C CA . PRO B 1 184 ? -7.816 -28.359 -8.133 1 45.25 184 PRO B CA 1
ATOM 2913 C C . PRO B 1 184 ? -7.398 -29.109 -6.875 1 45.25 184 PRO B C 1
ATOM 2915 O O . PRO B 1 184 ? -6.578 -30.031 -6.941 1 45.25 184 PRO B O 1
ATOM 2918 N N . LYS B 1 185 ? -7.504 -28.359 -5.785 1 41.09 185 LYS B N 1
ATOM 2919 C CA . LYS B 1 185 ? -7.344 -29.219 -4.617 1 41.09 185 LYS B CA 1
ATOM 2920 C C . LYS B 1 185 ? -8.352 -30.359 -4.633 1 41.09 185 LYS B C 1
ATOM 2922 O O . LYS B 1 185 ? -9.477 -30.203 -5.113 1 41.09 185 LYS B O 1
#

Radius of gyration: 31.41 Å; Cα contacts (8 Å, |Δi|>4): 887; chains: 2; bounding box: 44×180×83 Å

Nearest PDB structures (foldseek):
  6do5-assembly2_B  TM=9.142E-01  e=3.266E-10  Homo sapiens
  9bca-assembly2_B  TM=9.188E-01  e=4.254E-10  Homo sapiens
  8pif-assembly1_A  TM=9.324E-01  e=7.611E-10  Homo sapiens
  8pif-assembly2_B  TM=9.060E-01  e=6.847E-10  Homo sapiens
  8ebm-assembly1_A  TM=9.020E-01  e=1.292E-09  Homo sapiens

Solvent-accessible surface area (backbone atoms only — not comparable to full-atom values): 20155 Å² total; per-residue (Å²): 135,85,81,80,80,78,79,78,78,77,80,75,83,76,79,77,73,76,71,73,69,71,65,74,66,66,74,64,83,42,29,52,65,72,69,38,22,23,34,35,34,51,48,68,51,90,68,26,42,36,42,42,38,4,32,49,83,84,47,55,32,51,58,34,36,37,31,32,65,88,72,27,32,31,34,63,58,84,59,72,76,69,67,76,69,33,19,23,34,37,32,50,37,63,59,95,71,23,42,34,40,41,40,6,32,48,87,82,48,59,30,54,57,32,36,36,33,38,66,86,77,55,40,52,44,80,45,78,57,70,40,73,47,49,74,70,40,21,26,29,36,31,45,41,58,57,96,67,26,39,38,38,41,38,5,37,60,92,50,64,26,55,55,45,32,33,35,31,63,87,75,49,33,26,32,66,59,72,56,46,74,54,70,78,127,137,85,81,76,78,78,76,76,76,77,83,69,80,77,78,77,72,74,74,74,68,71,63,73,66,64,73,63,83,42,31,50,65,72,70,38,21,24,34,35,33,53,49,67,54,92,67,27,40,35,41,42,38,4,31,48,85,85,45,57,32,53,58,35,36,38,32,33,64,86,71,27,32,31,34,61,57,83,59,70,76,68,67,74,70,33,19,25,34,37,33,52,37,62,58,95,71,23,42,36,40,42,40,6,32,49,87,82,47,60,31,54,58,33,36,36,34,37,66,87,78,57,40,54,44,79,45,78,57,70,39,71,46,49,74,70,39,20,26,29,36,32,47,40,56,56,95,68,25,40,39,39,42,38,5,37,60,93,51,63,27,54,54,45,34,32,35,33,62,88,76,50,33,25,33,70,58,71,55,48,74,54,69,79,128

InterPro domains:
  IPR006652 Kelch repeat type 1 [SM00612] (48-97)
  IPR006652 Kelch repeat type 1 [SM00612] (98-148)
  IPR015915 Kelch-type beta-propeller [G3DSA:2.120.10.80] (4-184)
  IPR015915 Kelch-type beta-propeller [SSF117281] (20-178)
  IPR051568 LZTR1/Attractin [PTHR46376] (8-183)

pLDDT: mean 85.29, std 24.47, range [26.14, 98.94]